Protein AF-A0A0F5V6S9-F1 (afdb_monomer)

pLDDT: mean 81.34, std 16.9, range [36.84, 97.69]

Organism: NCBI:txid265726

Sequence (203 aa):
MIGVLASLSFTVQAGWFESKEVNYLKQARLQLCADHTVEDMATSFLSDPEWEYGESEDGERFINLEGGLTFHDKPATALMQFMINPDTSVEFNALEFNGIPQSLMIASALLEKMCSSARENASYTSQPQDTASIERTLATVYGLDTFGEEGLLIRTDQGEFRMNLAAMTEPELNILKLAAFSASSLCFIGQNAIYKDSVEQSC

Radius of gyration: 22.56 Å; Cα contacts (8 Å, |Δi|>4): 335; chains: 1; bounding box: 58×46×61 Å

Structure (mmCIF, N/CA/C/O backbone):
data_AF-A0A0F5V6S9-F1
#
_entry.id   AF-A0A0F5V6S9-F1
#
loop_
_atom_site.group_PDB
_atom_site.id
_atom_site.type_symbol
_atom_site.label_atom_id
_atom_site.label_alt_id
_atom_site.label_comp_id
_atom_site.label_asym_id
_atom_site.label_entity_id
_atom_site.label_seq_id
_atom_site.pdbx_PDB_ins_code
_atom_site.Cartn_x
_atom_site.Cartn_y
_atom_site.Cartn_z
_atom_site.occupancy
_atom_site.B_iso_or_equiv
_atom_site.auth_seq_id
_atom_site.auth_comp_id
_atom_site.auth_asym_id
_atom_site.auth_atom_id
_atom_site.pdbx_PDB_model_num
ATOM 1 N N . MET A 1 1 ? -32.961 -29.860 30.673 1.00 38.47 1 MET A N 1
ATOM 2 C CA . MET A 1 1 ? -32.021 -28.859 30.133 1.00 38.47 1 MET A CA 1
ATOM 3 C C . MET A 1 1 ? -32.241 -28.799 28.636 1.00 38.47 1 MET A C 1
ATOM 5 O O . MET A 1 1 ? -31.920 -29.762 27.957 1.00 38.47 1 MET A O 1
ATOM 9 N N . ILE A 1 2 ? -32.901 -27.748 28.154 1.00 40.25 2 ILE A N 1
ATOM 10 C CA . ILE A 1 2 ? -33.108 -27.492 26.725 1.00 40.25 2 ILE A CA 1
ATOM 11 C C . ILE A 1 2 ? -32.060 -26.443 26.361 1.00 40.25 2 ILE A C 1
ATOM 13 O O . ILE A 1 2 ? -32.123 -25.325 26.864 1.00 40.25 2 ILE A O 1
ATOM 17 N N . GLY A 1 3 ? -31.047 -26.847 25.596 1.00 38.25 3 GLY A N 1
ATOM 18 C CA . GLY A 1 3 ? -30.025 -25.943 25.083 1.00 38.25 3 GLY A CA 1
ATOM 19 C C . GLY A 1 3 ? -30.606 -25.145 23.925 1.00 38.25 3 GLY A C 1
ATOM 20 O O . GLY A 1 3 ? -30.938 -25.719 22.890 1.00 38.25 3 GLY A O 1
ATOM 21 N N . VAL A 1 4 ? -30.768 -23.840 24.119 1.00 41.38 4 VAL A N 1
ATOM 22 C CA . VAL A 1 4 ? -31.121 -22.909 23.049 1.00 41.38 4 VAL A CA 1
ATOM 23 C C . VAL A 1 4 ? -29.816 -22.509 22.368 1.00 41.38 4 VAL A C 1
ATOM 25 O O . VAL A 1 4 ? -28.982 -21.833 22.962 1.00 41.38 4 VAL A O 1
ATOM 28 N N . LEU A 1 5 ? -29.625 -22.983 21.137 1.00 44.06 5 LEU A N 1
ATOM 29 C CA . LEU A 1 5 ? -28.609 -22.475 20.220 1.00 44.06 5 LEU A CA 1
ATOM 30 C C . LEU A 1 5 ? -29.014 -21.050 19.832 1.00 44.06 5 LEU A C 1
ATOM 32 O O . LEU A 1 5 ? -29.946 -20.861 19.053 1.00 44.06 5 LEU A O 1
ATOM 36 N N . ALA A 1 6 ? -28.349 -20.058 20.419 1.00 40.22 6 ALA A N 1
ATOM 37 C CA . ALA A 1 6 ? -28.468 -18.669 20.004 1.00 40.22 6 ALA A CA 1
ATOM 38 C C . ALA A 1 6 ? -27.734 -18.500 18.667 1.00 40.22 6 ALA A C 1
ATOM 40 O O . ALA A 1 6 ? -26.507 -18.476 18.607 1.00 40.22 6 ALA A O 1
ATOM 41 N N . SER A 1 7 ? -28.496 -18.449 17.579 1.00 41.38 7 SER A N 1
ATOM 42 C CA . SER A 1 7 ? -28.010 -18.034 16.268 1.00 41.38 7 SER A CA 1
ATOM 43 C C . SER A 1 7 ? -27.775 -16.523 16.288 1.00 41.38 7 SER A C 1
ATOM 45 O O . SER A 1 7 ? -28.738 -15.755 16.228 1.00 41.38 7 SER A O 1
ATOM 47 N N . LEU A 1 8 ? -26.512 -16.101 16.389 1.00 43.31 8 LEU A N 1
ATOM 48 C CA . LEU A 1 8 ? -26.099 -14.707 16.213 1.00 43.31 8 LEU A CA 1
ATOM 49 C C . LEU A 1 8 ? -26.440 -14.286 14.780 1.00 43.31 8 LEU A C 1
ATOM 51 O O . LEU A 1 8 ? -25.804 -14.713 13.820 1.00 43.31 8 LEU A O 1
ATOM 55 N N . SER A 1 9 ? -27.515 -13.517 14.638 1.00 42.84 9 SER A N 1
ATOM 56 C CA . SER A 1 9 ? -27.909 -12.914 13.369 1.00 42.84 9 SER A CA 1
ATOM 57 C C . SER A 1 9 ? -27.376 -11.490 13.371 1.00 42.84 9 SER A C 1
ATOM 59 O O . SER A 1 9 ? -27.963 -10.619 14.006 1.00 42.84 9 SER A O 1
ATOM 61 N N . PHE A 1 10 ? -26.253 -11.260 12.695 1.00 52.59 10 PHE A N 1
ATOM 62 C CA . PHE A 1 10 ? -25.764 -9.909 12.447 1.00 52.59 10 PHE A CA 1
ATOM 63 C C . PHE A 1 10 ? -26.701 -9.249 11.434 1.00 52.59 10 PHE A C 1
ATOM 65 O O . PHE A 1 10 ? -26.798 -9.677 10.283 1.00 52.59 10 PHE A O 1
ATOM 72 N N . THR A 1 11 ? -27.450 -8.234 11.860 1.00 43.38 11 THR A N 1
ATOM 73 C CA . THR A 1 11 ? -28.196 -7.394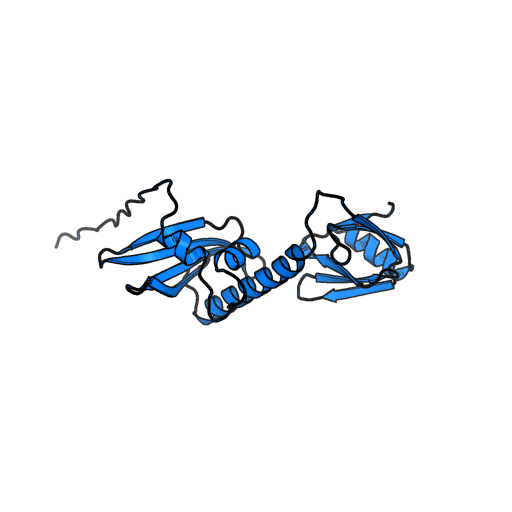 10.924 1.00 43.38 11 THR A CA 1
ATOM 74 C C . THR A 1 11 ? -27.226 -6.408 10.293 1.00 43.38 11 THR A C 1
ATOM 76 O O . THR A 1 11 ? -26.972 -5.347 10.856 1.00 43.38 11 THR A O 1
ATOM 79 N N . VAL A 1 12 ? -26.695 -6.760 9.122 1.00 46.94 12 VAL A N 1
ATOM 80 C CA . VAL A 1 12 ? -25.941 -5.831 8.274 1.00 46.94 12 VAL A CA 1
ATOM 81 C C . VAL A 1 12 ? -26.925 -4.787 7.746 1.00 46.94 12 VAL A C 1
ATOM 83 O O . VAL A 1 12 ? -27.732 -5.057 6.855 1.00 46.94 12 VAL A O 1
ATOM 86 N N . GLN A 1 13 ? -26.915 -3.593 8.335 1.00 55.16 13 GLN A N 1
ATOM 87 C CA . GLN A 1 13 ? -27.597 -2.435 7.766 1.00 55.16 13 GLN A CA 1
ATOM 88 C C . GLN A 1 13 ? -26.641 -1.762 6.788 1.00 55.16 13 GLN A C 1
ATOM 90 O O . GLN A 1 13 ? -25.879 -0.873 7.147 1.00 55.16 13 GLN A O 1
ATOM 95 N N . ALA A 1 14 ? -26.704 -2.206 5.531 1.00 45.09 14 ALA A N 1
ATOM 96 C CA . ALA A 1 14 ? -26.027 -1.570 4.409 1.00 45.09 14 ALA A CA 1
ATOM 97 C C . ALA A 1 14 ? -26.637 -0.179 4.149 1.00 45.09 14 ALA A C 1
ATOM 99 O O . ALA A 1 14 ? -27.561 -0.012 3.349 1.00 45.09 14 ALA A O 1
ATOM 100 N N . GLY A 1 15 ? -26.150 0.828 4.874 1.00 40.41 15 GLY A N 1
ATOM 101 C CA . GLY A 1 15 ? -26.418 2.235 4.614 1.00 40.41 15 GLY A CA 1
ATOM 102 C C . GLY A 1 15 ? -25.461 2.767 3.551 1.00 40.41 15 GLY A C 1
ATOM 103 O O . GLY A 1 15 ? -24.260 2.820 3.768 1.00 40.41 15 GLY A O 1
ATOM 104 N N . TRP A 1 16 ? -26.000 3.203 2.412 1.00 44.41 16 TRP A N 1
ATOM 105 C CA . TRP A 1 16 ? -25.285 3.811 1.274 1.00 44.41 16 TRP A CA 1
ATOM 106 C C . TRP A 1 16 ? -24.700 5.220 1.546 1.00 44.41 16 TRP A C 1
ATOM 108 O O . TRP A 1 16 ? -24.543 6.027 0.633 1.00 44.41 16 TRP A O 1
ATOM 118 N N . PHE A 1 17 ? -24.384 5.545 2.797 1.00 45.19 17 PHE A N 1
ATOM 119 C CA . PHE A 1 17 ? -23.641 6.747 3.164 1.00 45.19 17 PHE A CA 1
ATOM 120 C C . PHE A 1 17 ? -22.435 6.296 3.978 1.00 45.19 17 PHE A C 1
ATOM 122 O O . PHE A 1 17 ? -22.620 5.739 5.058 1.00 45.19 17 PHE A O 1
ATOM 129 N N . GLU A 1 18 ? -21.220 6.532 3.470 1.00 59.16 18 GLU A N 1
ATOM 130 C CA . GLU A 1 18 ? -20.009 6.365 4.280 1.00 59.16 18 GLU A CA 1
ATOM 131 C C . GLU A 1 18 ? -20.202 7.110 5.605 1.00 59.16 18 GLU A C 1
ATOM 133 O O . GLU A 1 18 ? -20.555 8.297 5.627 1.00 59.16 18 GLU A O 1
ATOM 138 N N . SER A 1 19 ? -20.022 6.402 6.719 1.00 71.62 19 SER A N 1
ATOM 139 C CA . SER A 1 19 ? -20.233 6.980 8.040 1.00 71.62 19 SER A CA 1
ATOM 140 C C . SER A 1 19 ? -19.205 8.090 8.305 1.00 71.62 19 SER A C 1
ATOM 142 O O . SER A 1 19 ? -18.128 8.154 7.695 1.00 71.62 19 SER A O 1
ATOM 144 N N . LYS A 1 20 ? -19.528 9.023 9.206 1.00 81.44 20 LYS A N 1
ATOM 145 C CA . LYS A 1 20 ? -18.586 10.093 9.591 1.00 81.44 20 LYS A CA 1
ATOM 146 C C . LYS A 1 20 ? -17.328 9.502 10.228 1.00 81.44 20 LYS A C 1
ATOM 148 O O . LYS A 1 20 ? -16.247 10.065 10.117 1.00 81.44 20 LYS A O 1
ATOM 153 N N . GLU A 1 21 ? -17.505 8.358 10.865 1.00 83.81 21 GLU A N 1
ATOM 154 C CA . GLU A 1 21 ? -16.516 7.523 11.511 1.00 83.81 21 GLU A CA 1
ATOM 155 C C . GLU A 1 21 ? -15.532 6.941 10.492 1.00 83.81 21 GLU A C 1
ATOM 157 O O . GLU A 1 21 ? -14.325 7.111 10.659 1.00 83.81 21 GLU A O 1
ATOM 162 N N . VAL A 1 22 ? -16.023 6.342 9.398 1.00 86.19 22 VAL A N 1
ATOM 163 C CA . VAL A 1 22 ? -15.168 5.856 8.300 1.00 86.19 22 VAL A CA 1
ATOM 164 C C . VAL A 1 22 ? -14.357 7.007 7.716 1.00 86.19 22 VAL A C 1
ATOM 166 O O . VAL A 1 22 ? -13.138 6.913 7.616 1.00 86.19 22 VAL A O 1
ATOM 169 N N . ASN A 1 23 ? -15.000 8.139 7.424 1.00 88.44 23 ASN A N 1
ATOM 170 C CA . ASN A 1 23 ? -14.310 9.322 6.908 1.00 88.44 23 ASN A CA 1
ATOM 171 C C . ASN A 1 23 ? -13.228 9.855 7.858 1.00 88.44 23 ASN A C 1
ATOM 173 O O . ASN A 1 23 ? -12.165 10.286 7.408 1.00 88.44 23 ASN A O 1
ATOM 177 N N . TYR A 1 24 ? -13.486 9.824 9.166 1.00 85.75 24 TYR A N 1
ATOM 178 C CA . TYR A 1 24 ? -12.499 10.199 10.171 1.00 85.75 24 TYR A CA 1
ATOM 179 C C . TYR A 1 24 ? -11.286 9.263 10.135 1.00 85.75 24 TYR A C 1
ATOM 181 O O . TYR A 1 24 ? -10.153 9.740 10.077 1.00 85.75 24 TYR A O 1
ATOM 189 N N . LEU A 1 25 ? -11.513 7.945 10.116 1.00 87.81 25 LEU A N 1
ATOM 190 C CA . LEU A 1 25 ? -10.435 6.959 10.058 1.00 87.81 25 LEU A CA 1
ATOM 191 C C . LEU A 1 25 ? -9.603 7.102 8.785 1.00 87.81 25 LEU A C 1
ATOM 193 O O . LEU A 1 25 ? -8.378 7.144 8.860 1.00 87.81 25 LEU A O 1
ATOM 197 N N . LYS A 1 26 ? -10.264 7.246 7.636 1.00 91.50 26 LYS A N 1
ATOM 198 C CA . LYS A 1 26 ? -9.611 7.460 6.342 1.00 91.50 26 LYS A CA 1
ATOM 199 C C . LYS A 1 26 ? -8.621 8.621 6.378 1.00 91.50 26 LYS A C 1
ATOM 201 O O . LYS A 1 26 ? -7.535 8.508 5.826 1.00 91.50 26 LYS A O 1
ATOM 206 N N . GLN A 1 27 ? -8.965 9.710 7.070 1.00 89.44 27 GLN A N 1
ATOM 207 C CA . GLN A 1 27 ? -8.127 10.909 7.210 1.00 89.44 27 GLN A CA 1
ATOM 208 C C . GLN A 1 27 ? -7.111 10.837 8.361 1.00 89.44 27 GLN A C 1
ATOM 210 O O . GLN A 1 27 ? -6.235 11.707 8.464 1.00 89.44 27 GLN A O 1
ATOM 215 N N . ALA A 1 28 ? -7.222 9.838 9.241 1.00 85.12 28 ALA A N 1
ATOM 216 C CA . ALA A 1 28 ? -6.329 9.669 10.375 1.00 85.12 28 ALA A CA 1
ATOM 217 C C . ALA A 1 28 ? -4.902 9.342 9.915 1.00 85.12 28 ALA A C 1
ATOM 219 O O . ALA A 1 28 ? -4.660 8.911 8.787 1.00 85.12 28 ALA A O 1
ATOM 220 N N . ARG A 1 29 ? -3.939 9.563 10.811 1.00 86.25 29 ARG A N 1
ATOM 221 C CA . ARG A 1 29 ? -2.522 9.263 10.586 1.00 86.25 29 ARG A CA 1
ATOM 222 C C . ARG A 1 29 ? -2.016 8.396 11.719 1.00 86.25 29 ARG A C 1
ATOM 224 O O . ARG A 1 29 ? -2.076 8.796 12.882 1.00 86.25 29 ARG A O 1
ATOM 231 N N . LEU A 1 30 ? -1.526 7.211 11.377 1.00 82.94 30 LEU A N 1
ATOM 232 C CA . LEU A 1 30 ? -0.932 6.307 12.354 1.00 82.94 30 LEU A CA 1
ATOM 233 C C . LEU A 1 30 ? 0.443 6.836 12.761 1.00 82.94 30 LEU A C 1
ATOM 235 O O . LEU A 1 30 ? 1.164 7.396 11.939 1.00 82.94 30 LEU A O 1
ATOM 239 N N . GLN A 1 31 ? 0.855 6.617 14.012 1.00 78.62 31 GLN A N 1
ATOM 240 C CA . GLN A 1 31 ? 2.177 7.068 14.476 1.00 78.62 31 GLN A CA 1
ATOM 241 C C . GLN A 1 31 ? 3.325 6.479 13.637 1.00 78.62 31 GLN A C 1
ATOM 243 O O . GLN A 1 31 ? 4.315 7.160 13.384 1.00 78.62 31 GLN A O 1
ATOM 248 N N . LEU A 1 32 ? 3.167 5.239 13.163 1.00 76.81 32 LEU A N 1
ATOM 249 C CA . LEU A 1 32 ? 4.129 4.556 12.290 1.00 76.81 32 LEU A CA 1
ATOM 250 C C . LEU A 1 32 ? 4.202 5.148 10.865 1.00 76.81 32 LEU A C 1
ATOM 252 O O . LEU A 1 32 ? 5.174 4.908 10.152 1.00 76.81 32 LEU A O 1
ATOM 256 N N . CYS A 1 33 ? 3.197 5.932 10.460 1.00 83.69 33 CYS A N 1
ATOM 257 C CA . CYS A 1 33 ? 3.084 6.543 9.137 1.00 83.69 33 CYS A CA 1
ATOM 258 C C . CYS A 1 33 ? 2.506 7.963 9.221 1.00 83.69 33 CYS A C 1
ATOM 260 O O . CYS A 1 33 ? 1.459 8.272 8.662 1.00 83.69 33 CYS A O 1
ATOM 262 N N . ALA A 1 34 ? 3.164 8.843 9.979 1.00 85.75 34 ALA A N 1
ATOM 263 C CA . ALA A 1 34 ? 2.642 10.183 10.256 1.00 85.75 34 ALA A CA 1
ATOM 264 C C . ALA A 1 34 ? 2.569 11.106 9.018 1.00 85.75 34 ALA A C 1
ATOM 266 O O . ALA A 1 34 ? 1.997 12.191 9.080 1.00 85.75 34 ALA A O 1
ATOM 267 N N . ASP A 1 35 ? 3.166 10.705 7.902 1.00 85.50 35 ASP A N 1
ATOM 268 C CA . ASP A 1 35 ? 3.213 11.429 6.636 1.00 85.50 35 ASP A CA 1
ATOM 269 C C . ASP A 1 35 ? 2.080 11.058 5.663 1.00 85.50 35 ASP A C 1
ATOM 271 O O . ASP A 1 35 ? 1.748 11.877 4.804 1.00 85.50 35 ASP A O 1
ATOM 275 N N . HIS A 1 36 ? 1.409 9.916 5.852 1.00 88.38 36 HIS A N 1
ATOM 276 C CA . HIS A 1 36 ? 0.309 9.443 5.000 1.00 88.38 36 HIS A CA 1
ATOM 277 C C . HIS A 1 36 ? -0.960 9.143 5.795 1.00 88.38 36 HIS A C 1
ATOM 279 O O . HIS A 1 36 ? -0.914 8.832 6.984 1.00 88.38 36 HIS A O 1
ATOM 285 N N . THR A 1 37 ? -2.113 9.279 5.142 1.00 90.88 37 THR A N 1
ATOM 286 C CA . THR A 1 37 ? -3.399 8.936 5.756 1.00 90.88 37 THR A CA 1
ATOM 287 C C . THR A 1 37 ? -3.648 7.426 5.725 1.00 90.88 37 THR A C 1
ATOM 289 O O . THR A 1 37 ? -3.015 6.704 4.953 1.00 90.88 37 THR A O 1
ATOM 292 N N . VAL A 1 38 ? -4.575 6.925 6.550 1.00 91.06 38 VAL A N 1
ATOM 293 C CA . VAL A 1 38 ? -4.955 5.500 6.505 1.00 91.06 38 VAL A CA 1
ATOM 294 C C . VAL A 1 38 ? -5.555 5.137 5.143 1.00 91.06 38 VAL A C 1
ATOM 296 O O . VAL A 1 38 ? -5.283 4.048 4.648 1.00 91.06 38 VAL A O 1
ATOM 299 N N . GLU A 1 39 ? -6.296 6.045 4.498 1.00 93.75 39 GLU A N 1
ATOM 300 C CA . GLU A 1 39 ? -6.793 5.834 3.129 1.00 93.75 39 GLU A CA 1
ATOM 301 C C . GLU A 1 39 ? -5.639 5.674 2.129 1.00 93.75 39 GLU A C 1
ATOM 303 O O . GLU A 1 39 ? -5.651 4.736 1.332 1.00 93.75 39 GLU A O 1
ATOM 308 N N . ASP A 1 40 ? -4.607 6.526 2.198 1.00 91.75 40 ASP A N 1
ATOM 309 C CA . ASP A 1 40 ? -3.429 6.415 1.321 1.00 91.75 40 ASP A CA 1
ATOM 310 C C . ASP A 1 40 ? -2.730 5.061 1.516 1.00 91.75 40 ASP A C 1
ATOM 312 O O . ASP A 1 40 ? -2.341 4.395 0.559 1.00 91.75 40 ASP A O 1
ATOM 316 N N . MET A 1 41 ? -2.588 4.623 2.769 1.00 93.44 41 MET A N 1
ATOM 317 C CA . MET A 1 41 ? -2.002 3.327 3.117 1.00 93.44 41 MET A CA 1
ATOM 318 C C . MET A 1 41 ? -2.848 2.147 2.624 1.00 93.44 41 MET A C 1
ATOM 320 O O . MET A 1 41 ? -2.305 1.165 2.124 1.00 93.44 41 MET A O 1
ATOM 324 N N . ALA A 1 42 ? -4.170 2.224 2.772 1.00 94.62 42 ALA A N 1
ATOM 325 C CA . ALA A 1 42 ? -5.089 1.174 2.352 1.00 94.62 42 ALA A CA 1
ATOM 326 C C . ALA A 1 42 ? -5.109 1.035 0.829 1.00 94.62 42 ALA A C 1
ATOM 328 O O . ALA A 1 42 ? -4.867 -0.047 0.306 1.00 94.62 42 ALA A O 1
ATOM 329 N N . THR A 1 43 ? -5.331 2.141 0.124 1.00 93.25 43 THR A N 1
ATOM 330 C CA . THR A 1 43 ? -5.461 2.173 -1.341 1.00 93.25 43 THR A CA 1
ATOM 331 C C . THR A 1 43 ? -4.148 1.924 -2.077 1.00 93.25 43 THR A C 1
ATOM 333 O O . THR A 1 43 ? -4.171 1.475 -3.220 1.00 93.25 43 THR A O 1
ATOM 336 N N . SER A 1 44 ? -3.000 2.186 -1.443 1.00 88.56 44 SER A N 1
ATOM 337 C CA . SER A 1 44 ? -1.691 1.881 -2.031 1.00 88.56 44 SER A CA 1
ATOM 338 C C . SER A 1 44 ? -1.343 0.396 -2.019 1.00 88.56 44 SER A C 1
ATOM 340 O O . SER A 1 44 ? -0.618 -0.055 -2.904 1.00 88.56 44 SER A O 1
ATOM 342 N N . PHE A 1 45 ? -1.850 -0.355 -1.039 1.00 93.06 45 PHE A N 1
ATOM 343 C CA . PHE A 1 45 ? -1.372 -1.705 -0.749 1.00 93.06 45 PHE A CA 1
ATOM 344 C C . PHE A 1 45 ? -2.437 -2.795 -0.903 1.00 93.06 45 PHE A C 1
ATOM 346 O O . PHE A 1 45 ? -2.127 -3.892 -1.366 1.00 93.06 45 PHE A O 1
ATOM 353 N N . LEU A 1 46 ? -3.676 -2.527 -0.489 1.00 93.38 46 LEU A N 1
ATOM 354 C CA . LEU A 1 46 ? -4.769 -3.489 -0.576 1.00 93.38 46 LEU A CA 1
ATOM 355 C C . LEU A 1 46 ? -5.438 -3.414 -1.948 1.00 93.38 46 LEU A C 1
ATOM 357 O O . LEU A 1 46 ? -5.661 -2.338 -2.499 1.00 93.38 46 LEU A O 1
ATOM 361 N N . SER A 1 47 ? -5.806 -4.575 -2.475 1.00 91.31 47 SER A N 1
ATOM 362 C CA . SER A 1 47 ? -6.700 -4.689 -3.625 1.00 91.31 47 SER A CA 1
ATOM 363 C C . SER A 1 47 ? -8.140 -4.499 -3.162 1.00 91.31 47 SER A C 1
ATOM 365 O O . SER A 1 47 ? -8.556 -5.171 -2.219 1.00 91.31 47 SER A O 1
ATOM 367 N N . ASP A 1 48 ? -8.874 -3.611 -3.832 1.00 92.81 48 ASP A N 1
ATOM 368 C CA . ASP A 1 48 ? -10.292 -3.321 -3.582 1.00 92.81 48 ASP A CA 1
ATOM 369 C C . ASP A 1 48 ? -10.621 -3.101 -2.087 1.00 92.81 48 ASP A C 1
ATOM 371 O O . ASP A 1 48 ? -11.377 -3.877 -1.505 1.00 92.81 48 ASP A O 1
ATOM 375 N N . PRO A 1 49 ? -10.027 -2.081 -1.427 1.00 95.00 49 PRO A N 1
ATOM 376 C CA . PRO A 1 49 ? -10.270 -1.836 -0.012 1.00 95.00 49 PRO A CA 1
ATOM 377 C C . PRO A 1 49 ? -11.724 -1.419 0.251 1.00 95.00 49 PRO A C 1
ATOM 379 O O . PRO A 1 49 ? -12.221 -0.443 -0.317 1.00 95.00 49 PRO A O 1
ATOM 382 N N . GLU A 1 50 ? -12.375 -2.113 1.177 1.00 93.94 50 GLU A N 1
ATOM 383 C CA . GLU A 1 50 ? -13.747 -1.870 1.613 1.00 93.94 50 GLU A CA 1
ATOM 384 C C . GLU A 1 50 ? -13.788 -1.509 3.100 1.00 93.94 50 GLU A C 1
ATOM 386 O O . GLU A 1 50 ? -13.023 -2.028 3.914 1.00 93.94 50 GLU A O 1
ATOM 391 N N . TRP A 1 51 ? -14.688 -0.593 3.459 1.00 94.75 51 TRP A N 1
ATOM 392 C CA . TRP A 1 51 ? -14.785 -0.038 4.806 1.00 94.75 51 TRP A CA 1
ATOM 393 C C . TRP A 1 51 ? -16.176 -0.273 5.377 1.00 94.75 51 TRP A C 1
ATOM 395 O O . TRP A 1 51 ? -17.172 0.155 4.791 1.00 94.75 51 TRP A O 1
ATOM 405 N N . GLU A 1 52 ? -16.243 -0.874 6.558 1.00 92.44 52 GLU A N 1
ATOM 406 C CA . GLU A 1 52 ? -17.497 -1.131 7.259 1.00 92.44 52 GLU A CA 1
ATOM 407 C C . GLU A 1 52 ? -17.437 -0.574 8.680 1.00 92.44 52 GLU A C 1
ATOM 409 O O . GLU A 1 52 ? -16.546 -0.908 9.458 1.00 92.44 52 GLU A O 1
ATOM 414 N N . TYR A 1 53 ? -18.399 0.280 9.031 1.00 92.19 53 TYR A N 1
ATOM 415 C CA . TYR A 1 53 ? -18.603 0.725 10.407 1.00 92.19 53 TYR A CA 1
ATOM 416 C C . TYR A 1 53 ? -19.501 -0.258 11.155 1.00 92.19 53 TYR A C 1
ATOM 418 O O . TYR A 1 53 ? -20.553 -0.645 10.647 1.00 92.19 53 TYR A O 1
ATOM 426 N N . GLY A 1 54 ? -19.129 -0.574 12.393 1.00 90.06 54 GLY A N 1
ATOM 427 C CA . GLY A 1 54 ? -19.931 -1.377 13.301 1.00 90.06 54 GLY A CA 1
ATOM 428 C C . GLY A 1 54 ? -19.975 -0.803 14.714 1.00 90.06 54 GLY A C 1
ATOM 429 O O . GLY A 1 54 ? -19.136 -0.001 15.127 1.00 90.06 54 GLY A O 1
ATOM 430 N N . GLU A 1 55 ? -20.980 -1.245 15.463 1.00 90.62 55 GLU A N 1
ATOM 431 C CA . GLU A 1 55 ? -21.133 -0.977 16.889 1.00 90.62 55 GLU A CA 1
ATOM 432 C C . GLU A 1 55 ? -21.478 -2.294 17.593 1.00 90.62 55 GLU A C 1
ATOM 434 O O . GLU A 1 55 ? -22.344 -3.041 17.128 1.00 90.62 55 GLU A O 1
ATOM 439 N N . SER A 1 56 ? -20.761 -2.618 18.668 1.00 87.12 56 SER A N 1
ATOM 440 C CA . SER A 1 56 ? -21.018 -3.810 19.477 1.00 87.12 56 SER A CA 1
ATOM 441 C C . SER A 1 56 ? -22.258 -3.623 20.357 1.00 87.12 56 SER A C 1
ATOM 443 O O . SER A 1 56 ? -22.736 -2.508 20.565 1.00 87.12 56 SER A O 1
ATOM 445 N N . GLU A 1 57 ? -22.777 -4.715 20.926 1.00 88.44 57 GLU A N 1
ATOM 446 C CA . GLU A 1 57 ? -23.893 -4.649 21.888 1.00 88.44 57 GLU A CA 1
ATOM 447 C C . GLU A 1 57 ? -23.546 -3.821 23.138 1.00 88.44 57 GLU A C 1
ATOM 449 O O . GLU A 1 57 ? -24.432 -3.226 23.754 1.00 88.44 57 GLU A O 1
ATOM 454 N N . ASP A 1 58 ? -22.256 -3.740 23.473 1.00 87.44 58 ASP A N 1
ATOM 455 C CA . ASP A 1 58 ? -21.724 -2.958 24.589 1.00 87.44 58 ASP A CA 1
ATOM 456 C C . ASP A 1 58 ? -21.484 -1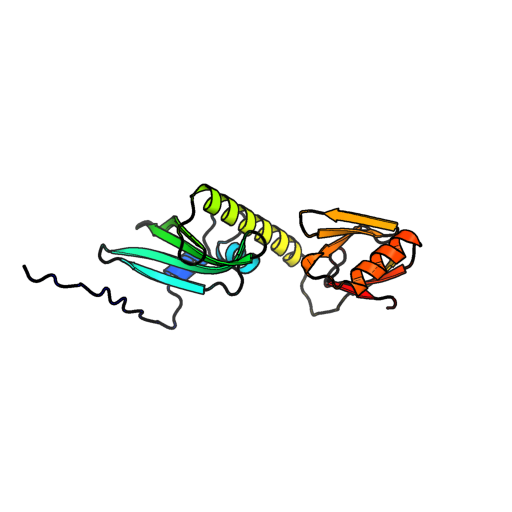.475 24.221 1.00 87.44 58 ASP A C 1
ATOM 458 O O . ASP A 1 58 ? -21.024 -0.689 25.053 1.00 87.44 58 ASP A O 1
ATOM 462 N N . GLY A 1 59 ? -21.823 -1.067 22.990 1.00 85.69 59 GLY A N 1
ATOM 463 C CA . GLY A 1 59 ? -21.666 0.301 22.485 1.00 85.69 59 GLY A CA 1
ATOM 464 C C . GLY A 1 59 ? -20.245 0.635 22.022 1.00 85.69 59 GLY A C 1
ATOM 465 O O . GLY A 1 59 ? -19.904 1.808 21.849 1.00 85.69 59 GLY A O 1
ATOM 466 N N . GLU A 1 60 ? -19.390 -0.374 21.840 1.00 87.56 60 GLU A N 1
ATOM 467 C CA . GLU A 1 60 ? -18.049 -0.172 21.302 1.00 87.56 60 GLU A CA 1
ATOM 468 C C . GLU A 1 60 ? -18.121 0.036 19.795 1.00 87.56 60 GLU A C 1
ATOM 470 O O . GLU A 1 60 ? -18.691 -0.771 19.065 1.00 87.56 60 GLU A O 1
ATOM 475 N N . ARG A 1 61 ? -17.517 1.119 19.317 1.00 90.94 61 ARG A N 1
ATOM 476 C CA . ARG A 1 61 ? -17.547 1.492 17.904 1.00 90.94 61 ARG A CA 1
ATOM 477 C C . ARG A 1 61 ? -16.265 1.046 17.231 1.00 90.94 61 ARG A C 1
ATOM 479 O O . ARG A 1 61 ? -15.177 1.347 17.727 1.00 90.94 61 ARG A O 1
ATOM 486 N N . PHE A 1 62 ? -16.392 0.401 16.084 1.00 92.06 62 PHE A N 1
ATOM 487 C CA . PHE A 1 62 ? -15.254 -0.089 15.321 1.00 92.06 62 PHE A CA 1
ATOM 488 C C . PHE A 1 62 ? -15.445 0.129 13.824 1.00 92.06 62 PHE A C 1
ATOM 490 O O . PHE A 1 62 ? -16.554 0.342 13.332 1.00 92.06 62 PHE A O 1
ATOM 497 N N . ILE A 1 63 ? -14.335 0.084 13.097 1.00 94.50 63 ILE A N 1
ATOM 498 C CA . ILE A 1 63 ? -14.316 0.066 11.640 1.00 94.50 63 ILE A CA 1
ATOM 499 C C . 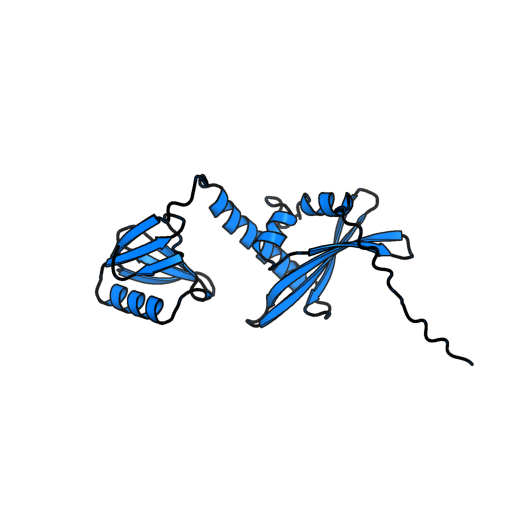ILE A 1 63 ? -13.482 -1.122 11.192 1.00 94.50 63 ILE A C 1
ATOM 501 O O . ILE A 1 63 ? -12.348 -1.289 11.645 1.00 94.50 63 ILE A O 1
ATOM 505 N N . ASN A 1 64 ? -14.038 -1.913 10.284 1.00 95.62 64 ASN A N 1
ATOM 506 C CA . ASN A 1 64 ? -13.313 -2.932 9.548 1.00 95.62 64 ASN A CA 1
ATOM 507 C C . ASN A 1 64 ? -12.850 -2.341 8.213 1.00 95.62 64 ASN A C 1
ATOM 509 O O . ASN A 1 64 ? -13.639 -1.742 7.485 1.00 95.62 64 ASN A O 1
ATOM 513 N N . LEU A 1 65 ? -11.568 -2.514 7.919 1.00 96.38 65 LEU A N 1
ATOM 514 C CA . LEU A 1 65 ? -10.963 -2.331 6.609 1.00 96.38 65 LEU A CA 1
ATOM 515 C C . LEU A 1 65 ? -10.667 -3.721 6.048 1.00 96.38 65 LEU A C 1
ATOM 517 O O . LEU A 1 65 ? -9.777 -4.411 6.554 1.00 96.38 65 LEU A O 1
ATOM 521 N N . GLU A 1 66 ? -11.406 -4.121 5.023 1.00 97.06 66 GLU A N 1
ATOM 522 C CA . GLU A 1 66 ? -11.189 -5.369 4.297 1.00 97.06 66 GLU A CA 1
ATOM 523 C C . GLU A 1 66 ? -10.499 -5.093 2.958 1.00 97.06 66 GLU A C 1
ATOM 525 O O . GLU A 1 66 ? -10.712 -4.051 2.351 1.00 97.06 66 GLU A O 1
ATOM 530 N N . GLY A 1 67 ? -9.648 -6.004 2.494 1.00 95.81 67 GLY A N 1
ATOM 531 C CA . GLY A 1 67 ? -9.065 -5.917 1.158 1.00 95.81 67 GLY A CA 1
ATOM 532 C C . GLY A 1 67 ? -8.165 -7.100 0.821 1.00 95.81 67 GLY A C 1
ATOM 533 O O . GLY A 1 67 ? -7.686 -7.823 1.699 1.00 95.81 67 GLY A O 1
ATOM 534 N N . GLY A 1 68 ? -7.928 -7.315 -0.470 1.00 92.19 68 GLY A N 1
ATOM 535 C CA . GLY A 1 68 ? -7.030 -8.358 -0.960 1.00 92.19 68 GLY A CA 1
ATOM 536 C C . GLY A 1 68 ? -5.556 -7.985 -0.798 1.00 92.19 68 GLY A C 1
ATOM 537 O O . GLY A 1 68 ? -5.173 -6.831 -0.964 1.00 92.19 68 GLY A O 1
ATOM 538 N N . LEU A 1 69 ? -4.703 -8.965 -0.510 1.00 91.62 69 LEU A N 1
ATOM 539 C CA . LEU A 1 69 ? -3.246 -8.822 -0.528 1.00 91.62 69 LEU A CA 1
ATOM 540 C C . LEU A 1 69 ? -2.558 -10.142 -0.887 1.00 91.62 69 LEU A C 1
ATOM 542 O O . LEU A 1 69 ? -3.181 -11.204 -0.914 1.00 91.62 69 LEU A O 1
ATOM 546 N N . THR A 1 70 ? -1.245 -10.087 -1.103 1.00 85.06 70 THR A N 1
ATOM 547 C CA . THR A 1 70 ? -0.405 -11.283 -1.238 1.00 85.06 70 THR A CA 1
ATOM 548 C C . THR A 1 70 ? 0.342 -11.553 0.066 1.00 85.06 70 THR A C 1
ATOM 550 O O . THR A 1 70 ? 1.078 -10.704 0.568 1.00 85.06 70 THR A O 1
ATOM 553 N N . PHE A 1 71 ? 0.183 -12.758 0.613 1.00 81.19 71 PHE A N 1
ATOM 554 C CA . PHE A 1 71 ? 0.877 -13.226 1.811 1.00 81.19 71 PHE A CA 1
ATOM 555 C C . PHE A 1 71 ? 1.547 -14.574 1.532 1.00 81.19 71 PHE A C 1
ATOM 557 O O . PHE A 1 71 ? 0.870 -15.552 1.219 1.00 81.19 71 PHE A O 1
ATOM 564 N N . HIS A 1 72 ? 2.880 -14.632 1.636 1.00 83.00 72 HIS A N 1
ATOM 565 C CA . HIS A 1 72 ? 3.684 -15.797 1.224 1.00 83.00 72 HIS A CA 1
ATOM 566 C C . HIS A 1 72 ? 3.357 -16.272 -0.202 1.00 83.00 72 HIS A C 1
ATOM 568 O O . HIS A 1 72 ? 3.045 -17.447 -0.414 1.00 83.00 72 HIS A O 1
ATOM 574 N N . ASP A 1 73 ? 3.376 -15.334 -1.154 1.00 82.44 73 ASP A N 1
ATOM 575 C CA . ASP A 1 73 ? 3.121 -15.565 -2.586 1.00 82.44 73 ASP A CA 1
ATOM 576 C C . ASP A 1 73 ? 1.745 -16.174 -2.890 1.00 82.44 73 ASP A C 1
ATOM 578 O O . ASP A 1 73 ? 1.518 -16.783 -3.937 1.00 82.44 73 ASP A O 1
ATOM 582 N N . LYS A 1 74 ? 0.805 -16.034 -1.950 1.00 76.75 74 LYS A N 1
ATOM 583 C CA . LYS A 1 74 ? -0.567 -16.510 -2.084 1.00 76.75 74 LYS A CA 1
ATOM 584 C C . LYS A 1 74 ? -1.544 -15.365 -1.861 1.00 76.75 74 LYS A C 1
ATOM 586 O O . LYS A 1 74 ? -1.336 -14.578 -0.937 1.00 76.75 74 LYS A O 1
ATOM 591 N N . PRO A 1 75 ? -2.624 -15.293 -2.655 1.00 87.00 75 PRO A N 1
ATOM 592 C CA . PRO A 1 75 ? -3.684 -14.336 -2.398 1.00 87.00 75 PRO A CA 1
ATOM 593 C C . PRO A 1 75 ? -4.324 -14.631 -1.039 1.00 87.00 75 PRO A C 1
ATOM 595 O O . PRO A 1 75 ? -4.582 -15.787 -0.687 1.00 87.00 75 PRO A O 1
ATOM 598 N N . ALA A 1 76 ? -4.573 -13.575 -0.281 1.00 92.31 76 ALA A N 1
ATOM 599 C CA . ALA A 1 76 ? -5.280 -13.602 0.983 1.00 92.31 76 ALA A CA 1
ATOM 600 C C . ALA A 1 76 ? -6.181 -12.372 1.088 1.00 92.31 76 ALA A C 1
ATOM 602 O O . ALA A 1 76 ? -5.880 -11.319 0.531 1.00 92.31 76 ALA A O 1
ATOM 603 N N . THR A 1 77 ? -7.265 -12.503 1.838 1.00 95.50 77 THR A N 1
ATOM 604 C CA . THR A 1 77 ? -8.096 -11.375 2.250 1.00 95.50 77 THR A CA 1
ATOM 605 C C . THR A 1 77 ? -7.668 -10.951 3.641 1.00 95.50 77 THR A C 1
ATOM 607 O O . THR A 1 77 ? -7.636 -11.781 4.554 1.00 95.50 77 THR A O 1
ATOM 610 N N . ALA A 1 78 ? -7.326 -9.679 3.804 1.00 96.62 78 ALA A N 1
ATOM 611 C CA . ALA A 1 78 ? -7.052 -9.083 5.096 1.00 96.62 78 ALA A CA 1
ATOM 612 C C . ALA A 1 78 ? -8.281 -8.355 5.620 1.00 96.62 78 ALA A C 1
ATOM 614 O O . ALA A 1 78 ? -8.916 -7.623 4.872 1.00 96.62 78 ALA A O 1
ATOM 615 N N . LEU A 1 79 ? -8.556 -8.518 6.911 1.00 97.69 79 LEU A N 1
ATOM 616 C CA . LEU A 1 79 ? -9.512 -7.709 7.656 1.00 97.69 79 LEU A CA 1
ATOM 617 C C . LEU A 1 79 ? -8.765 -7.058 8.817 1.00 97.69 79 LEU A C 1
ATOM 619 O O . LEU A 1 79 ? -8.312 -7.739 9.738 1.00 97.69 79 LEU A O 1
ATOM 623 N N . MET A 1 80 ? -8.598 -5.741 8.752 1.00 96.75 80 MET A N 1
ATOM 624 C CA . MET A 1 80 ? -8.038 -4.923 9.825 1.00 96.75 80 MET A CA 1
ATOM 625 C C . MET A 1 80 ? -9.161 -4.217 10.562 1.00 96.75 80 MET A C 1
ATOM 627 O O . MET A 1 80 ? -9.947 -3.499 9.954 1.00 96.75 80 MET A O 1
ATOM 631 N N . GLN A 1 81 ? -9.204 -4.373 11.877 1.00 95.56 81 GLN A N 1
ATOM 632 C CA . GLN A 1 81 ? -10.179 -3.701 12.716 1.00 95.56 81 GLN A CA 1
ATOM 633 C C . GLN A 1 81 ? -9.529 -2.580 13.517 1.00 95.56 81 GLN A C 1
ATOM 635 O O . GLN A 1 81 ? -8.498 -2.769 14.171 1.00 95.56 81 GLN A O 1
ATOM 640 N N . PHE A 1 82 ? -10.194 -1.433 13.515 1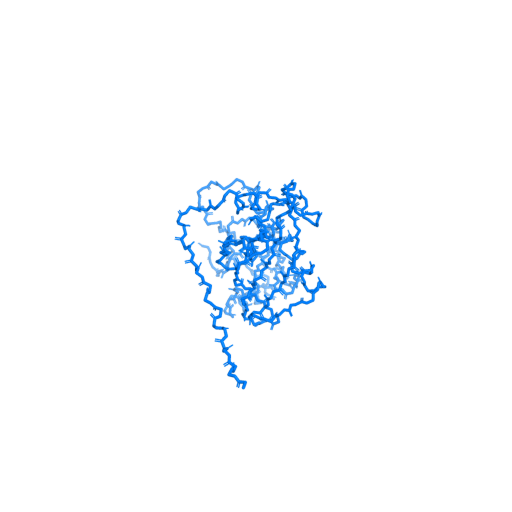.00 92.12 82 PHE A N 1
ATOM 641 C CA . PHE A 1 82 ? -9.841 -0.264 14.296 1.00 92.12 82 PHE A CA 1
ATOM 642 C C . PHE A 1 82 ? -10.967 0.078 15.270 1.00 92.12 82 PHE A C 1
ATOM 644 O O . PHE A 1 82 ? -12.131 0.113 14.879 1.00 92.12 82 PHE A O 1
ATOM 651 N N . MET A 1 83 ? -10.626 0.363 16.522 1.00 90.56 83 MET A N 1
ATOM 652 C CA . MET A 1 83 ? -11.563 0.820 17.549 1.00 90.56 83 MET A CA 1
ATOM 653 C C . MET A 1 83 ? -11.587 2.343 17.592 1.00 90.56 83 MET A C 1
ATOM 655 O O . MET A 1 83 ? -10.542 2.985 17.486 1.00 90.56 83 MET A O 1
ATOM 659 N N . ILE A 1 84 ? -12.778 2.917 17.761 1.00 86.62 84 ILE A N 1
ATOM 660 C CA . ILE A 1 84 ? -12.978 4.363 17.875 1.00 86.62 84 ILE A CA 1
ATOM 661 C C . ILE A 1 84 ? -13.288 4.708 19.326 1.00 86.62 84 ILE A C 1
ATOM 663 O O . ILE A 1 84 ? -14.408 4.518 19.817 1.00 86.62 84 ILE A O 1
ATOM 667 N N . ASN A 1 85 ? -12.309 5.304 19.994 1.00 82.94 85 ASN A N 1
ATOM 668 C CA . ASN A 1 85 ? -12.449 5.757 21.365 1.00 82.94 85 ASN A CA 1
ATOM 669 C C . ASN A 1 85 ? -13.486 6.896 21.488 1.00 82.94 85 ASN A C 1
ATOM 671 O O . ASN A 1 85 ? -13.804 7.594 20.514 1.00 82.94 85 ASN A O 1
ATOM 675 N N . PRO A 1 86 ? -14.034 7.140 22.694 1.00 79.25 86 PRO A N 1
ATOM 676 C CA . PRO A 1 86 ? -14.986 8.230 22.930 1.00 79.25 86 PRO A CA 1
ATOM 677 C C . PRO A 1 86 ? -14.428 9.622 22.608 1.00 79.25 86 PRO A C 1
ATOM 679 O O . PRO A 1 86 ? -15.180 10.515 22.224 1.00 79.25 86 PRO A O 1
ATOM 682 N N . ASP A 1 87 ? -13.112 9.803 22.738 1.00 78.81 87 ASP A N 1
ATOM 683 C CA . ASP A 1 87 ? -12.391 11.036 22.407 1.00 78.81 87 ASP A CA 1
ATOM 684 C C . ASP A 1 87 ? -12.039 11.153 20.916 1.00 78.81 87 ASP A C 1
ATOM 686 O O . ASP A 1 87 ? -11.296 12.052 20.527 1.00 78.81 87 ASP A O 1
ATOM 690 N N . THR A 1 88 ? -12.599 10.270 20.084 1.00 72.44 88 THR A N 1
ATOM 691 C CA . THR A 1 88 ? -12.372 10.119 18.640 1.00 72.44 88 THR A CA 1
ATOM 692 C C . THR A 1 88 ? -11.009 9.569 18.245 1.00 72.44 88 THR A C 1
ATOM 694 O O . THR A 1 88 ? -10.795 9.361 17.059 1.00 72.44 88 THR A O 1
ATOM 697 N N . SER A 1 89 ? -10.109 9.266 19.184 1.00 76.19 89 SER A N 1
ATOM 698 C CA . SER A 1 89 ? -8.869 8.576 18.826 1.00 76.19 89 SER A CA 1
ATOM 699 C C . SER A 1 89 ? -9.154 7.172 18.281 1.00 76.19 89 SER A C 1
ATOM 701 O O . SER A 1 89 ? -10.157 6.540 18.616 1.00 76.19 89 SER A O 1
ATOM 703 N N . VAL A 1 90 ? -8.283 6.711 17.387 1.00 79.50 90 VAL A N 1
ATOM 704 C CA . VAL A 1 90 ? -8.408 5.414 16.722 1.00 79.50 90 VAL A CA 1
ATOM 705 C C . VAL A 1 90 ? -7.253 4.536 17.159 1.00 79.50 90 VAL A C 1
ATOM 707 O O . VAL A 1 90 ? -6.093 4.946 17.082 1.00 79.50 90 VAL A O 1
ATOM 710 N N . GLU A 1 91 ? -7.574 3.310 17.547 1.00 83.06 91 GLU A N 1
ATOM 711 C CA . GLU A 1 91 ? -6.595 2.296 17.914 1.00 83.06 91 GLU A CA 1
ATOM 712 C C . GLU A 1 91 ? -6.743 1.065 17.026 1.00 83.06 91 GLU A C 1
ATOM 714 O O . GLU A 1 91 ? -7.849 0.629 16.717 1.00 83.06 91 GLU A O 1
ATOM 719 N N . PHE A 1 92 ? -5.617 0.492 16.605 1.00 87.44 92 PHE A N 1
ATOM 720 C CA . PHE A 1 92 ? -5.627 -0.825 15.978 1.00 87.44 92 PHE A CA 1
ATOM 721 C C . PHE A 1 92 ? -6.082 -1.868 17.006 1.00 87.44 92 PHE A C 1
ATOM 723 O O . PHE A 1 92 ? -5.557 -1.895 18.118 1.00 87.44 92 PHE A O 1
ATOM 730 N N . ASN A 1 93 ? -7.006 -2.745 16.617 1.00 89.81 93 ASN A N 1
ATOM 731 C CA . ASN A 1 93 ? -7.552 -3.774 17.499 1.00 89.81 93 ASN A CA 1
ATOM 732 C C . ASN A 1 93 ? -7.189 -5.190 17.054 1.00 89.81 93 ASN A C 1
ATOM 734 O O . ASN A 1 93 ? -6.668 -5.978 17.842 1.00 89.81 93 ASN A O 1
ATOM 738 N N . ALA A 1 94 ? -7.446 -5.518 15.789 1.00 93.81 94 ALA A N 1
ATOM 739 C CA . ALA A 1 94 ? -7.269 -6.873 15.287 1.00 93.81 94 ALA A CA 1
ATOM 740 C C . ALA A 1 94 ? -6.878 -6.893 13.810 1.00 93.81 94 ALA A C 1
ATOM 742 O O . ALA A 1 94 ? -7.197 -5.986 13.045 1.00 93.81 94 ALA A O 1
ATOM 743 N N . LEU A 1 95 ? -6.191 -7.964 13.421 1.00 95.62 95 LEU A N 1
ATOM 744 C CA . LEU A 1 95 ? -5.914 -8.303 12.033 1.00 95.62 95 LEU A CA 1
ATOM 745 C C . LEU A 1 95 ? -6.281 -9.766 11.823 1.00 95.62 95 LEU A C 1
ATOM 747 O O . LEU A 1 95 ? -5.864 -10.619 12.606 1.00 95.62 95 LEU A O 1
ATOM 751 N N . GLU A 1 96 ? -6.972 -10.059 10.733 1.00 96.00 96 GLU A N 1
ATOM 752 C CA . GLU A 1 96 ? -7.248 -11.414 10.279 1.00 96.00 96 GLU A CA 1
ATOM 753 C C . GLU A 1 96 ? -6.803 -11.596 8.831 1.00 96.00 96 GLU A C 1
ATOM 755 O O . GLU A 1 96 ? -6.940 -10.687 8.017 1.00 96.00 96 GLU A O 1
ATOM 760 N N . PHE A 1 97 ? -6.305 -12.789 8.505 1.00 94.50 97 PHE A N 1
ATOM 761 C CA . PHE A 1 97 ? -6.118 -13.231 7.124 1.00 94.50 97 PHE A CA 1
ATOM 762 C C . PHE A 1 97 ? -7.037 -14.414 6.857 1.00 94.50 97 PHE A C 1
ATOM 764 O O . PHE A 1 97 ? -6.927 -15.441 7.526 1.00 94.50 97 PHE A O 1
ATOM 771 N N . ASN A 1 98 ? -7.939 -14.280 5.883 1.00 93.06 98 ASN A N 1
ATOM 772 C CA . ASN A 1 98 ? -8.951 -15.285 5.548 1.00 93.06 98 ASN A CA 1
ATOM 773 C C . ASN A 1 98 ? -9.765 -15.746 6.780 1.00 93.06 98 ASN A C 1
ATOM 775 O O . ASN A 1 98 ? -10.010 -16.941 6.955 1.00 93.06 98 ASN A O 1
ATOM 779 N N . GLY A 1 99 ? -10.117 -14.811 7.671 1.00 93.50 99 GLY A N 1
ATOM 780 C CA . GLY A 1 99 ? -10.832 -15.090 8.925 1.00 93.50 99 GLY A CA 1
ATOM 781 C C . GLY A 1 99 ? -9.983 -15.725 10.035 1.00 93.50 99 GLY A C 1
ATOM 782 O O . GLY A 1 99 ? -10.524 -16.213 11.025 1.00 93.50 99 GLY A O 1
ATOM 783 N N . ILE A 1 100 ? -8.655 -15.794 9.869 1.00 93.31 100 ILE A N 1
ATOM 784 C CA . ILE A 1 100 ? -7.729 -16.319 10.881 1.00 93.31 100 ILE A CA 1
ATOM 785 C C . ILE A 1 100 ? -7.007 -15.149 11.560 1.00 93.31 100 ILE A C 1
ATOM 787 O O . ILE A 1 100 ? -6.215 -14.473 10.887 1.00 93.31 100 ILE A O 1
ATOM 791 N N . PRO A 1 101 ? -7.191 -14.945 12.879 1.00 95.56 101 PRO A N 1
ATOM 792 C CA . PRO A 1 101 ? -6.496 -13.909 13.632 1.00 95.56 101 PRO A CA 1
ATOM 793 C C . PRO A 1 101 ? -4.976 -13.990 13.505 1.00 95.56 101 PRO A C 1
ATOM 795 O O . PRO A 1 101 ? -4.373 -15.062 13.605 1.00 95.56 101 PRO A O 1
ATOM 798 N N . GLN A 1 102 ? -4.357 -12.833 13.307 1.00 93.06 102 GLN A N 1
ATOM 799 C CA . GLN A 1 102 ? -2.919 -12.657 13.176 1.00 93.06 102 GLN A CA 1
ATOM 800 C C . GLN A 1 102 ? -2.323 -12.041 14.441 1.00 93.06 102 GLN A C 1
ATOM 802 O O . GLN A 1 102 ? -2.984 -11.357 15.220 1.00 93.06 102 GLN A O 1
ATOM 807 N N . SER A 1 103 ? -1.030 -12.286 14.651 1.00 87.94 103 SER A N 1
ATOM 808 C CA . SER A 1 103 ? -0.307 -11.687 15.775 1.00 87.94 103 SER A CA 1
ATOM 809 C C . SER A 1 103 ? -0.074 -10.188 15.569 1.00 87.94 103 SER A C 1
ATOM 811 O O . SER A 1 103 ? 0.057 -9.724 14.435 1.00 87.94 103 SER A O 1
ATOM 813 N N . LEU A 1 104 ? 0.111 -9.452 16.669 1.00 86.38 104 LEU A N 1
ATOM 814 C CA . LEU A 1 104 ? 0.484 -8.034 16.628 1.00 86.38 104 LEU A CA 1
ATOM 815 C C . LEU A 1 104 ? 1.760 -7.785 15.805 1.00 86.38 104 LEU A C 1
ATOM 817 O O . LEU A 1 104 ? 1.856 -6.779 15.119 1.00 86.38 104 LEU A O 1
ATOM 821 N N . MET A 1 105 ? 2.717 -8.720 15.816 1.00 83.25 105 MET A N 1
ATOM 822 C CA . MET A 1 105 ? 3.934 -8.616 15.002 1.00 83.25 105 MET A CA 1
ATOM 823 C C . MET A 1 105 ? 3.622 -8.601 13.498 1.00 83.25 105 MET A C 1
ATOM 825 O O . MET A 1 105 ? 4.211 -7.819 12.758 1.00 83.25 105 MET A O 1
ATOM 829 N N . ILE A 1 106 ? 2.686 -9.444 13.052 1.00 83.56 106 ILE A N 1
ATOM 830 C CA . ILE A 1 106 ? 2.246 -9.484 11.650 1.00 83.56 106 ILE A CA 1
ATOM 831 C C . ILE A 1 106 ? 1.454 -8.223 11.304 1.00 83.56 106 ILE A C 1
ATOM 833 O O . ILE A 1 106 ? 1.660 -7.661 10.232 1.00 83.56 106 ILE A O 1
ATOM 837 N N . ALA A 1 107 ? 0.615 -7.738 12.222 1.00 88.88 107 ALA A N 1
ATOM 838 C CA . ALA A 1 107 ? -0.106 -6.483 12.041 1.00 88.88 107 ALA A CA 1
ATOM 839 C C . ALA A 1 107 ? 0.834 -5.283 11.881 1.00 88.88 107 ALA A C 1
ATOM 841 O O . ALA A 1 107 ? 0.695 -4.525 10.924 1.00 88.88 107 ALA A O 1
ATOM 842 N N . SER A 1 108 ? 1.840 -5.146 12.749 1.00 84.31 108 SER A N 1
ATOM 843 C CA . SER A 1 108 ? 2.844 -4.084 12.629 1.00 84.31 108 SER A CA 1
ATOM 844 C C . SER A 1 108 ? 3.600 -4.164 11.305 1.00 84.31 108 SER A C 1
ATOM 846 O O . SER A 1 108 ? 3.731 -3.154 10.619 1.00 84.31 108 SER A O 1
ATOM 848 N N . ALA A 1 109 ? 4.039 -5.363 10.905 1.00 86.12 109 ALA A N 1
ATOM 849 C CA . ALA A 1 109 ? 4.743 -5.556 9.640 1.00 86.12 109 ALA A CA 1
ATOM 850 C C . ALA A 1 109 ? 3.869 -5.204 8.423 1.00 86.12 109 ALA A C 1
ATOM 852 O O . ALA A 1 109 ? 4.361 -4.614 7.462 1.00 86.12 109 ALA A O 1
ATOM 853 N N . LEU A 1 110 ? 2.575 -5.539 8.457 1.00 91.12 110 LEU A N 1
ATOM 854 C CA . LEU A 1 110 ? 1.631 -5.153 7.410 1.00 91.12 110 LEU A CA 1
ATOM 855 C C . LEU A 1 110 ? 1.483 -3.628 7.337 1.00 91.12 110 LEU A C 1
ATOM 857 O O . LEU A 1 110 ? 1.643 -3.060 6.262 1.00 91.12 110 LEU A O 1
ATOM 861 N N . LEU A 1 111 ? 1.253 -2.957 8.469 1.00 90.50 111 LEU A N 1
ATOM 862 C CA . LEU A 1 111 ? 1.104 -1.499 8.514 1.00 90.50 111 LEU A CA 1
ATOM 863 C C . LEU A 1 111 ? 2.375 -0.768 8.048 1.00 90.50 111 LEU A C 1
ATOM 865 O O . LEU A 1 111 ? 2.284 0.238 7.345 1.00 90.50 111 LEU A O 1
ATOM 869 N N . GLU A 1 112 ? 3.564 -1.282 8.376 1.00 87.62 112 GLU A N 1
ATOM 870 C CA . GLU A 1 112 ? 4.840 -0.763 7.864 1.00 87.62 112 GLU A CA 1
ATOM 871 C C . GLU A 1 112 ? 4.966 -0.928 6.342 1.00 87.62 112 GLU A C 1
ATOM 873 O O . GLU A 1 112 ? 5.395 0.003 5.650 1.00 87.62 112 GLU A O 1
ATOM 878 N N . LYS A 1 113 ? 4.561 -2.083 5.797 1.00 88.44 113 LYS A N 1
ATOM 879 C CA . LYS A 1 113 ? 4.538 -2.321 4.346 1.00 88.44 113 LYS A CA 1
ATOM 880 C C . LYS A 1 113 ? 3.546 -1.405 3.631 1.00 88.44 113 LYS A C 1
ATOM 882 O O . LYS A 1 113 ? 3.916 -0.796 2.631 1.00 88.44 1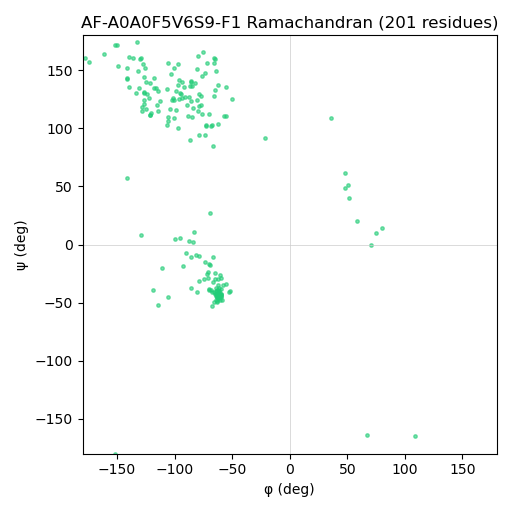13 LYS A O 1
ATOM 887 N N . MET A 1 114 ? 2.340 -1.239 4.172 1.00 92.25 114 MET A N 1
ATOM 888 C CA . MET A 1 114 ? 1.341 -0.303 3.646 1.00 92.25 114 MET A CA 1
ATOM 889 C C . MET A 1 114 ? 1.861 1.139 3.657 1.00 92.25 114 MET A C 1
ATOM 891 O O . MET A 1 114 ? 1.710 1.865 2.682 1.00 92.25 114 MET A O 1
ATOM 895 N N . CYS A 1 115 ? 2.538 1.551 4.731 1.00 90.44 115 CYS A N 1
ATOM 896 C CA . CYS A 1 115 ? 3.150 2.875 4.806 1.00 90.44 115 CYS A CA 1
ATOM 897 C C . CYS A 1 115 ? 4.254 3.068 3.759 1.00 90.44 115 CYS A C 1
ATOM 899 O O . CYS A 1 115 ? 4.346 4.115 3.121 1.00 90.44 115 CYS A O 1
ATOM 901 N N . SER A 1 116 ? 5.097 2.052 3.572 1.00 87.44 116 SER A N 1
ATOM 902 C CA . SER A 1 116 ? 6.172 2.087 2.578 1.00 87.44 116 SER A CA 1
ATOM 903 C C . SER A 1 116 ? 5.599 2.191 1.163 1.00 87.44 116 SER A C 1
ATOM 905 O O . SER A 1 116 ? 6.035 3.041 0.392 1.00 87.44 116 SER A O 1
ATOM 907 N N . SER A 1 117 ? 4.547 1.424 0.872 1.00 87.50 117 SER A N 1
ATOM 908 C CA . SER A 1 117 ? 3.796 1.504 -0.383 1.00 87.50 117 SER A CA 1
ATOM 909 C C . SER A 1 117 ? 3.165 2.885 -0.602 1.00 87.50 117 SER A C 1
ATOM 911 O O . SER A 1 117 ? 3.310 3.460 -1.680 1.00 87.50 117 SER A O 1
ATOM 913 N N . ALA A 1 118 ? 2.563 3.491 0.428 1.00 89.06 118 ALA A N 1
ATOM 914 C CA . ALA A 1 118 ? 2.020 4.848 0.343 1.00 89.06 118 ALA A CA 1
ATOM 915 C C . ALA A 1 118 ? 3.098 5.899 0.027 1.00 89.06 118 ALA A C 1
ATOM 917 O O . ALA A 1 118 ? 2.865 6.792 -0.787 1.00 89.06 118 ALA A O 1
ATOM 918 N N . ARG A 1 119 ? 4.297 5.777 0.613 1.00 87.00 119 ARG A N 1
ATOM 919 C CA . ARG A 1 119 ? 5.438 6.672 0.341 1.00 87.00 119 ARG A CA 1
ATOM 920 C C . ARG A 1 119 ? 5.987 6.512 -1.071 1.00 87.00 119 ARG A C 1
ATOM 922 O O . ARG A 1 119 ? 6.330 7.505 -1.716 1.00 87.00 119 ARG A O 1
ATOM 929 N N . GLU A 1 120 ? 6.080 5.278 -1.554 1.00 80.38 120 GLU A N 1
ATOM 930 C CA . GLU A 1 120 ? 6.481 4.982 -2.931 1.00 80.38 120 GLU A CA 1
ATOM 931 C C . GLU A 1 120 ? 5.463 5.559 -3.921 1.00 80.38 120 GLU A C 1
ATOM 933 O O . GLU A 1 120 ? 5.845 6.282 -4.845 1.00 80.38 120 GLU A O 1
ATOM 938 N N . ASN A 1 121 ? 4.169 5.374 -3.651 1.00 73.56 121 ASN A N 1
ATOM 939 C CA . ASN A 1 121 ? 3.094 5.965 -4.442 1.00 73.56 121 ASN A CA 1
ATOM 940 C C . ASN A 1 121 ? 3.093 7.498 -4.366 1.00 73.56 121 ASN A C 1
ATOM 942 O O . ASN A 1 121 ? 2.942 8.156 -5.383 1.00 73.56 121 ASN A O 1
ATOM 946 N N . ALA A 1 122 ? 3.344 8.124 -3.219 1.00 59.31 122 ALA A N 1
ATOM 947 C CA . ALA A 1 122 ? 3.419 9.586 -3.135 1.00 59.31 122 ALA A CA 1
ATOM 948 C C . ALA A 1 122 ? 4.670 10.177 -3.811 1.00 59.31 122 ALA A C 1
ATOM 950 O O . ALA A 1 122 ? 4.641 11.292 -4.345 1.00 59.31 122 ALA A O 1
ATOM 951 N N . SER A 1 123 ? 5.765 9.415 -3.844 1.00 48.12 123 SER A N 1
ATOM 952 C CA . SER A 1 123 ? 6.945 9.740 -4.658 1.00 48.12 123 SER A CA 1
ATOM 953 C C . SER A 1 123 ? 6.627 9.684 -6.157 1.00 48.12 123 SER A C 1
ATOM 955 O O . SER A 1 123 ? 7.261 10.378 -6.948 1.00 48.12 123 SER A O 1
ATOM 957 N N . TYR A 1 124 ? 5.608 8.914 -6.541 1.00 44.94 124 TYR A N 1
ATOM 958 C CA . TYR A 1 124 ? 5.054 8.870 -7.889 1.00 44.94 124 TYR A CA 1
ATOM 959 C C . TYR A 1 124 ? 4.079 10.037 -8.163 1.00 44.94 124 TYR A C 1
ATOM 961 O O . TYR A 1 124 ? 4.156 10.666 -9.216 1.00 44.94 124 TYR A O 1
ATOM 969 N N . THR A 1 125 ? 3.223 10.405 -7.199 1.00 38.78 125 THR A N 1
ATOM 970 C CA . THR A 1 125 ? 2.176 11.447 -7.348 1.00 38.78 125 THR A CA 1
ATOM 971 C C . THR A 1 125 ? 2.673 12.895 -7.182 1.00 38.78 125 THR A C 1
ATOM 973 O O . THR A 1 125 ? 1.939 13.840 -7.459 1.00 38.78 125 THR A O 1
ATOM 976 N N . SER A 1 126 ? 3.918 13.112 -6.743 1.00 38.19 126 SER A N 1
ATOM 977 C CA . SER A 1 126 ? 4.541 14.450 -6.648 1.00 38.19 126 SER A CA 1
ATOM 978 C C . SER A 1 126 ? 5.249 14.907 -7.938 1.00 38.19 126 SER A C 1
ATOM 980 O O . SER A 1 126 ? 5.804 16.008 -7.995 1.00 38.19 126 SER A O 1
ATOM 982 N N . GLN A 1 127 ? 5.187 14.108 -9.004 1.00 37.66 127 GLN A N 1
ATOM 983 C CA . GLN A 1 127 ? 5.449 14.548 -10.376 1.00 37.66 127 GLN A CA 1
ATOM 984 C C . GLN A 1 127 ? 4.109 14.981 -11.002 1.00 37.66 127 GLN A C 1
ATOM 986 O O . GLN A 1 127 ? 3.114 14.287 -10.804 1.00 37.66 127 GLN A O 1
ATOM 991 N N . PRO A 1 128 ? 4.027 16.120 -11.718 1.00 37.28 128 PRO A N 1
ATOM 992 C CA . PRO A 1 128 ? 2.760 16.613 -12.255 1.00 37.28 128 PRO A CA 1
ATOM 993 C C . PRO A 1 128 ? 2.099 15.565 -13.165 1.00 37.28 128 PRO A C 1
ATOM 995 O O . PRO A 1 128 ? 2.585 15.290 -14.260 1.00 37.28 128 PRO A O 1
ATOM 998 N N . GLN A 1 129 ? 0.980 14.995 -12.707 1.00 38.78 129 GLN A N 1
ATOM 999 C CA . GLN A 1 129 ? 0.053 14.242 -13.545 1.00 38.78 129 GLN A CA 1
ATOM 1000 C C . GLN A 1 129 ? -0.718 15.228 -14.426 1.00 38.78 129 GLN A C 1
ATOM 1002 O O . GLN A 1 129 ? -1.738 15.775 -14.016 1.00 38.78 129 GLN A O 1
ATOM 1007 N N . ASP A 1 130 ? -0.225 15.439 -15.642 1.00 38.16 130 ASP A N 1
ATOM 1008 C CA . ASP A 1 130 ? -0.972 16.069 -16.727 1.00 38.16 130 ASP A CA 1
ATOM 1009 C C . ASP A 1 130 ? -1.029 15.058 -17.882 1.00 38.16 130 ASP A C 1
ATOM 1011 O O . ASP A 1 130 ? 0.001 14.674 -18.423 1.00 38.16 130 ASP A O 1
ATOM 1015 N N . THR A 1 131 ? -2.235 14.567 -18.186 1.00 36.84 131 THR A N 1
ATOM 1016 C CA . THR A 1 131 ? -2.634 13.773 -19.370 1.00 36.84 131 THR A CA 1
ATOM 1017 C C . THR A 1 131 ? -1.619 12.764 -19.936 1.00 36.84 131 THR A C 1
ATOM 1019 O O . THR A 1 131 ? -0.680 13.141 -20.624 1.00 36.84 131 THR A O 1
ATOM 1022 N N . ALA A 1 132 ? -1.898 11.467 -19.759 1.00 46.69 132 ALA A N 1
ATOM 1023 C CA . ALA A 1 132 ? -1.240 10.317 -20.391 1.00 46.69 132 ALA A CA 1
ATOM 1024 C C . ALA A 1 132 ? -0.483 10.606 -21.713 1.00 46.69 132 ALA A C 1
ATOM 1026 O O . ALA A 1 132 ? -1.033 10.475 -22.808 1.00 46.69 132 ALA A O 1
ATOM 1027 N N . SER A 1 133 ? 0.813 10.906 -21.615 1.00 48.59 133 SER A N 1
ATOM 1028 C CA . SER A 1 133 ? 1.785 10.604 -22.661 1.00 48.59 133 SER A CA 1
ATOM 1029 C C . SER A 1 133 ? 2.631 9.446 -22.160 1.00 48.59 133 SER A C 1
ATOM 1031 O O . SER A 1 133 ? 3.493 9.635 -21.310 1.00 48.59 133 SER A O 1
ATOM 1033 N N . ILE A 1 134 ? 2.351 8.243 -22.662 1.00 60.25 134 ILE A N 1
ATOM 1034 C CA . ILE A 1 134 ? 3.219 7.079 -22.474 1.00 60.25 134 ILE A CA 1
ATOM 1035 C C . ILE A 1 134 ? 4.611 7.470 -22.983 1.00 60.25 134 ILE A C 1
ATOM 1037 O O . ILE A 1 134 ? 4.791 7.684 -24.187 1.00 60.25 134 ILE A O 1
ATOM 1041 N N . GLU A 1 135 ? 5.573 7.615 -22.074 1.00 77.31 135 GLU A N 1
ATOM 1042 C CA . GLU A 1 135 ? 6.920 8.033 -22.423 1.00 77.31 135 GLU A CA 1
ATOM 1043 C C . GLU A 1 135 ? 7.666 6.827 -22.992 1.00 77.31 135 GLU A C 1
ATOM 1045 O O . GLU A 1 135 ? 7.815 5.793 -22.336 1.00 77.31 135 GLU A O 1
ATOM 1050 N N . ARG A 1 136 ? 8.103 6.957 -24.247 1.00 87.31 136 ARG A N 1
ATOM 1051 C CA . ARG A 1 136 ? 8.987 5.996 -24.902 1.00 87.31 136 ARG A CA 1
ATOM 1052 C C . ARG A 1 136 ? 10.408 6.517 -24.827 1.00 87.31 136 ARG A C 1
ATOM 1054 O O . ARG A 1 136 ? 10.724 7.546 -25.421 1.00 87.31 136 ARG A O 1
ATOM 1061 N N . THR A 1 137 ? 11.262 5.790 -24.128 1.00 89.69 137 THR A N 1
ATOM 1062 C CA . THR A 1 137 ? 12.675 6.119 -23.982 1.00 89.69 137 THR A CA 1
ATOM 1063 C C . THR A 1 137 ? 13.502 5.042 -24.666 1.00 89.69 137 THR A C 1
ATOM 1065 O O . THR A 1 137 ? 13.511 3.892 -24.233 1.00 89.69 137 THR A O 1
ATOM 1068 N N . LEU A 1 138 ? 14.215 5.400 -25.731 1.00 91.75 138 LEU A N 1
ATOM 1069 C CA . LEU A 1 138 ? 15.216 4.512 -26.314 1.00 91.75 138 LEU A CA 1
ATOM 1070 C C . LEU A 1 138 ? 16.465 4.544 -25.426 1.00 91.75 138 LEU A C 1
ATOM 1072 O O . LEU A 1 138 ? 17.048 5.612 -25.248 1.00 91.75 138 LEU A O 1
ATOM 1076 N N . ALA A 1 139 ? 16.872 3.400 -24.877 1.00 93.38 139 ALA A N 1
ATOM 1077 C CA . ALA A 1 139 ? 18.048 3.318 -24.013 1.00 93.38 139 ALA A CA 1
ATOM 1078 C C . ALA A 1 139 ? 18.849 2.036 -24.256 1.00 93.38 139 ALA A C 1
ATOM 1080 O O . ALA A 1 139 ? 18.295 0.966 -24.506 1.00 93.38 139 ALA A O 1
ATOM 1081 N N . THR A 1 140 ? 20.169 2.153 -24.180 1.00 93.56 140 THR A N 1
ATOM 1082 C CA . THR A 1 140 ? 21.136 1.061 -24.314 1.00 93.56 140 THR A CA 1
ATOM 1083 C C . THR A 1 140 ? 21.331 0.374 -22.976 1.00 93.56 140 THR A C 1
ATOM 1085 O O . THR A 1 140 ? 21.701 1.024 -22.004 1.00 93.56 140 THR A O 1
ATOM 1088 N N . VAL A 1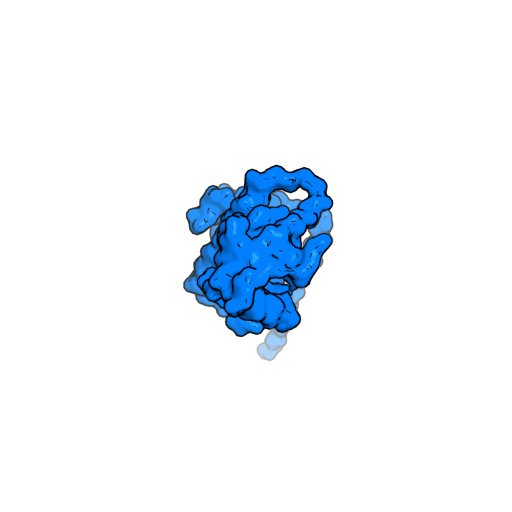 141 ? 21.104 -0.938 -22.921 1.00 95.75 141 VAL A N 1
ATOM 1089 C CA . VAL A 1 141 ? 21.166 -1.704 -21.670 1.00 95.75 141 VAL A CA 1
ATOM 1090 C C . VAL A 1 141 ? 22.584 -2.192 -21.402 1.00 95.75 141 VAL A C 1
ATOM 1092 O O . VAL A 1 141 ? 23.178 -2.864 -22.237 1.00 95.75 141 VAL A O 1
ATOM 1095 N N . TYR A 1 142 ? 23.115 -1.900 -20.218 1.00 90.00 142 TYR A N 1
ATOM 1096 C CA . TYR A 1 142 ? 24.463 -2.300 -19.799 1.00 90.00 142 TYR A CA 1
ATOM 1097 C C . TYR A 1 142 ? 24.479 -3.349 -18.693 1.00 90.00 142 TYR A C 1
ATOM 1099 O O . TYR A 1 142 ? 25.492 -4.015 -18.490 1.00 90.00 142 TYR A O 1
ATOM 1107 N N . GLY A 1 143 ? 23.386 -3.491 -17.948 1.00 92.25 143 GLY A N 1
ATOM 1108 C CA . GLY A 1 143 ? 23.333 -4.436 -16.845 1.00 92.25 143 GLY A CA 1
ATOM 1109 C C . GLY A 1 143 ? 21.956 -4.531 -16.223 1.00 92.25 143 GLY A C 1
ATOM 1110 O O . GLY A 1 143 ? 21.151 -3.607 -16.325 1.00 92.25 143 GLY A O 1
ATOM 1111 N N . LEU A 1 144 ? 21.722 -5.668 -15.579 1.00 93.44 144 LEU A N 1
ATOM 1112 C CA . LEU A 1 144 ? 20.520 -5.965 -14.819 1.00 93.44 144 LEU A CA 1
ATOM 1113 C C . LEU A 1 144 ? 20.946 -6.339 -13.400 1.00 93.44 144 LEU A C 1
ATOM 1115 O O . LEU A 1 144 ? 21.807 -7.203 -13.226 1.00 93.44 144 LEU A O 1
ATOM 1119 N N . ASP A 1 145 ? 20.330 -5.720 -12.405 1.00 91.44 145 ASP A N 1
ATOM 1120 C CA . ASP A 1 145 ? 20.494 -6.039 -10.992 1.00 91.44 145 ASP A CA 1
ATOM 1121 C C . ASP A 1 145 ? 19.111 -6.193 -10.352 1.00 91.44 145 ASP A C 1
ATOM 1123 O O . ASP A 1 145 ? 18.111 -5.693 -10.859 1.00 91.44 145 ASP A O 1
ATOM 1127 N N . THR A 1 146 ? 19.032 -6.877 -9.219 1.00 86.38 146 THR A N 1
ATOM 1128 C CA . THR A 1 146 ? 17.794 -6.956 -8.436 1.00 86.38 146 THR A CA 1
ATOM 1129 C C . THR A 1 146 ? 17.683 -5.759 -7.495 1.00 86.38 146 THR A C 1
ATOM 1131 O O . THR A 1 146 ? 18.667 -5.366 -6.865 1.00 86.38 146 THR A O 1
ATOM 1134 N N . PHE A 1 147 ? 16.480 -5.214 -7.350 1.00 77.12 147 PHE A N 1
ATOM 1135 C CA . PHE A 1 147 ? 16.146 -4.173 -6.385 1.00 77.12 147 PHE A CA 1
ATOM 1136 C C . PHE A 1 147 ? 14.922 -4.602 -5.572 1.00 77.12 147 PHE A C 1
ATOM 1138 O O . PHE A 1 147 ? 13.832 -4.736 -6.115 1.00 77.12 147 PHE A O 1
ATOM 1145 N N . GLY A 1 148 ? 15.089 -4.810 -4.267 1.00 75.88 148 GLY A N 1
ATOM 1146 C CA . GLY A 1 148 ? 14.037 -5.425 -3.451 1.00 75.88 148 GLY A CA 1
ATOM 1147 C C . GLY A 1 148 ? 13.802 -6.895 -3.822 1.00 75.88 148 GLY A C 1
ATOM 1148 O O . GLY A 1 148 ? 14.650 -7.519 -4.460 1.00 75.88 148 GLY A O 1
ATOM 1149 N N . GLU A 1 149 ? 12.670 -7.455 -3.391 1.00 72.69 149 GLU A N 1
ATOM 1150 C CA . GLU A 1 149 ? 12.331 -8.867 -3.641 1.00 72.69 149 GLU A CA 1
ATOM 1151 C C . GLU A 1 149 ? 11.808 -9.102 -5.070 1.00 72.69 149 GLU A C 1
ATOM 1153 O O . GLU A 1 149 ? 12.083 -10.148 -5.653 1.00 72.69 149 GLU A O 1
ATOM 1158 N N . GLU A 1 150 ? 11.136 -8.111 -5.667 1.00 79.62 150 GLU A N 1
ATOM 1159 C CA . GLU A 1 150 ? 10.463 -8.243 -6.972 1.00 79.62 150 GLU A CA 1
ATOM 1160 C C . GLU A 1 150 ? 10.831 -7.143 -7.982 1.00 79.62 150 GLU A C 1
ATOM 1162 O O . GLU A 1 150 ? 10.225 -7.043 -9.045 1.00 79.62 150 GLU A O 1
ATOM 1167 N N . GLY A 1 151 ? 11.811 -6.286 -7.688 1.00 84.06 151 GLY A N 1
ATOM 1168 C CA . GLY A 1 151 ? 12.223 -5.221 -8.603 1.00 84.06 151 GLY A CA 1
ATOM 1169 C C . GLY A 1 151 ? 13.431 -5.602 -9.455 1.00 84.06 151 GLY A C 1
ATOM 1170 O O . GLY A 1 151 ? 14.400 -6.203 -8.984 1.00 84.06 151 GLY A O 1
ATOM 1171 N N . LEU A 1 152 ? 13.405 -5.179 -10.717 1.00 92.06 152 LEU A N 1
ATOM 1172 C 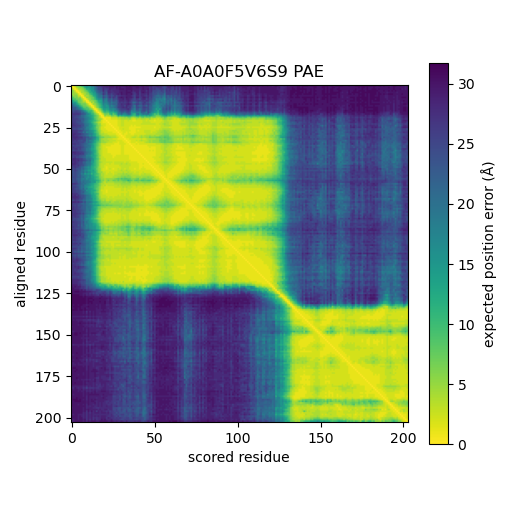CA . LEU A 1 152 ? 14.554 -5.180 -11.615 1.00 92.06 152 LEU A CA 1
ATOM 1173 C C . LEU A 1 152 ? 15.113 -3.768 -11.724 1.00 92.06 152 LE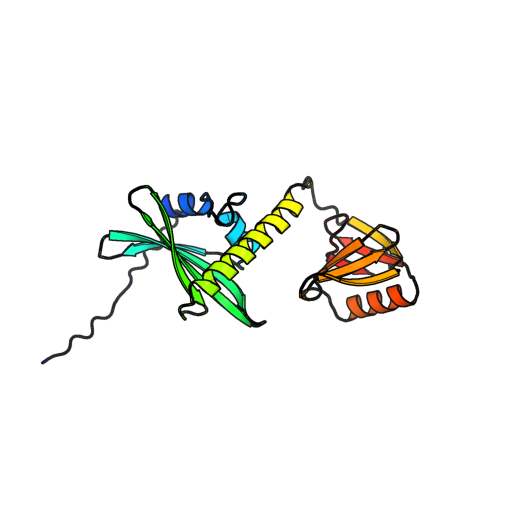U A C 1
ATOM 1175 O O . LEU A 1 152 ? 14.397 -2.847 -12.114 1.00 92.06 152 LEU A O 1
ATOM 1179 N N . LEU A 1 153 ? 16.396 -3.608 -11.434 1.00 92.12 153 LEU A N 1
ATOM 1180 C CA . LEU A 1 153 ? 17.167 -2.420 -11.762 1.00 92.12 153 LEU A CA 1
ATOM 1181 C C . LEU A 1 153 ? 17.901 -2.661 -13.081 1.00 92.12 153 LEU A C 1
ATOM 1183 O O . LEU A 1 153 ? 18.564 -3.678 -13.268 1.00 92.12 153 LEU A O 1
ATOM 1187 N N . ILE A 1 154 ? 17.780 -1.716 -14.004 1.00 94.56 154 ILE A N 1
ATOM 1188 C CA . ILE A 1 154 ? 18.313 -1.806 -15.360 1.00 94.56 154 ILE A CA 1
ATOM 1189 C C . ILE A 1 154 ? 19.259 -0.628 -15.545 1.00 94.56 154 ILE A C 1
ATOM 1191 O O . ILE A 1 154 ? 18.832 0.524 -15.580 1.00 94.56 154 ILE A O 1
ATOM 1195 N N . ARG A 1 155 ? 20.558 -0.898 -15.656 1.00 92.00 155 ARG A N 1
ATOM 1196 C CA . ARG A 1 155 ? 21.554 0.143 -15.923 1.00 92.00 155 ARG A CA 1
ATOM 1197 C C . ARG A 1 155 ? 21.559 0.463 -17.410 1.00 92.00 155 ARG A C 1
ATOM 1199 O O . ARG A 1 155 ? 21.779 -0.438 -18.222 1.00 92.00 155 ARG A O 1
ATOM 1206 N N . THR A 1 156 ? 21.361 1.731 -17.759 1.00 95.00 156 THR A N 1
ATOM 1207 C CA . THR A 1 156 ? 21.343 2.199 -19.150 1.00 95.00 156 THR A CA 1
ATOM 1208 C C . THR A 1 156 ? 22.193 3.453 -19.359 1.00 95.00 156 THR A C 1
ATOM 1210 O O . THR A 1 156 ? 22.702 4.040 -18.403 1.00 95.00 156 THR A O 1
ATOM 1213 N N . ASP A 1 157 ? 22.341 3.890 -20.609 1.00 92.44 157 ASP A N 1
ATOM 1214 C CA . ASP A 1 157 ? 22.933 5.189 -20.967 1.00 92.44 157 ASP A CA 1
ATOM 1215 C C . ASP A 1 157 ? 22.056 6.390 -20.589 1.00 92.44 157 ASP A C 1
ATOM 1217 O O . ASP A 1 157 ? 22.559 7.507 -20.489 1.00 92.44 157 ASP A O 1
ATOM 1221 N N . GLN A 1 158 ? 20.768 6.153 -20.336 1.00 86.81 158 GLN A N 1
ATOM 1222 C CA . GLN A 1 158 ? 19.801 7.150 -19.876 1.00 86.81 158 GLN A CA 1
ATOM 1223 C C . GLN A 1 158 ? 19.636 7.152 -18.344 1.00 86.81 158 GLN A C 1
ATOM 1225 O O . GLN A 1 158 ? 18.799 7.875 -17.809 1.00 86.81 158 GLN A O 1
ATOM 1230 N N . GLY A 1 159 ? 20.445 6.364 -17.625 1.00 89.19 159 GLY A N 1
ATOM 1231 C CA . GLY A 1 159 ? 20.381 6.207 -16.172 1.00 89.19 159 GLY A CA 1
ATOM 1232 C C . GLY A 1 159 ? 19.854 4.840 -15.740 1.00 89.19 159 GLY A C 1
ATOM 1233 O O . GLY A 1 159 ? 19.831 3.881 -16.514 1.00 89.19 159 GLY A O 1
ATOM 1234 N N . GLU A 1 160 ? 19.475 4.729 -14.470 1.00 92.75 160 GLU A N 1
ATOM 1235 C CA . GLU A 1 160 ? 18.924 3.493 -13.912 1.00 92.75 160 GLU A CA 1
ATOM 1236 C C . GLU A 1 160 ? 17.406 3.469 -14.080 1.00 92.75 160 GLU A C 1
ATOM 1238 O O . GLU A 1 160 ? 16.706 4.331 -13.547 1.00 92.75 160 GLU A O 1
ATOM 1243 N N . PHE A 1 161 ? 16.901 2.462 -14.790 1.00 92.88 161 PHE A N 1
ATOM 1244 C CA . PHE A 1 161 ? 15.472 2.186 -14.872 1.00 92.88 161 PHE A CA 1
ATOM 1245 C C . PHE A 1 161 ? 15.062 1.101 -13.886 1.00 92.88 161 PHE A C 1
ATOM 1247 O O . PHE A 1 161 ? 15.870 0.267 -13.475 1.00 92.88 161 PHE A O 1
ATOM 1254 N N . ARG A 1 162 ? 13.788 1.121 -13.501 1.00 90.69 162 ARG A N 1
ATOM 1255 C CA . ARG A 1 162 ? 13.182 0.181 -12.561 1.00 90.69 162 ARG A CA 1
ATOM 1256 C C . ARG A 1 162 ? 11.953 -0.447 -13.197 1.00 90.69 162 ARG A C 1
ATOM 1258 O O . ARG A 1 162 ? 11.111 0.269 -13.732 1.00 90.69 162 ARG A O 1
ATOM 1265 N N . MET A 1 163 ? 11.853 -1.769 -13.134 1.00 89.56 163 MET A N 1
ATOM 1266 C CA . MET A 1 163 ? 10.695 -2.523 -13.620 1.00 89.56 163 MET A CA 1
ATOM 1267 C C . MET A 1 163 ? 10.236 -3.522 -12.562 1.00 89.56 163 MET A C 1
ATOM 1269 O O . MET A 1 163 ? 11.055 -4.039 -11.801 1.00 89.56 163 MET A O 1
ATOM 1273 N N . ASN A 1 164 ? 8.936 -3.807 -12.524 1.00 84.50 164 ASN A N 1
ATOM 1274 C CA . ASN A 1 164 ? 8.383 -4.856 -11.674 1.00 84.50 164 ASN A CA 1
ATOM 1275 C C . ASN A 1 164 ? 8.600 -6.221 -12.348 1.00 84.50 164 ASN A C 1
ATOM 1277 O O . ASN A 1 164 ? 8.047 -6.490 -13.414 1.00 84.50 164 ASN A O 1
ATOM 1281 N N . LEU A 1 165 ? 9.407 -7.077 -11.723 1.00 83.12 165 LEU A N 1
ATOM 1282 C CA . LEU A 1 165 ? 9.730 -8.410 -12.219 1.00 83.12 165 LEU A CA 1
ATOM 1283 C C . LEU A 1 165 ? 8.504 -9.338 -12.207 1.00 83.12 165 LEU A C 1
ATOM 1285 O O . LEU A 1 165 ? 8.381 -10.176 -13.093 1.00 83.12 165 LEU A O 1
ATOM 1289 N N . ALA A 1 166 ? 7.586 -9.167 -11.249 1.00 79.69 166 ALA A N 1
ATOM 1290 C CA . ALA A 1 166 ? 6.349 -9.945 -11.146 1.00 79.69 166 ALA A CA 1
ATOM 1291 C C . ALA A 1 166 ? 5.319 -9.579 -12.231 1.00 79.69 166 ALA A C 1
ATOM 1293 O O . ALA A 1 166 ? 4.495 -10.412 -12.606 1.00 79.69 166 ALA A O 1
ATOM 1294 N N . ALA A 1 167 ? 5.377 -8.352 -12.759 1.00 79.44 167 ALA A N 1
ATOM 1295 C CA . ALA A 1 167 ? 4.525 -7.897 -13.862 1.00 79.44 167 ALA A CA 1
ATOM 1296 C C . ALA A 1 167 ? 5.143 -8.145 -15.253 1.00 79.44 167 ALA A C 1
ATOM 1298 O O . ALA A 1 167 ? 4.479 -7.932 -16.266 1.00 79.44 167 ALA A O 1
ATOM 1299 N N . MET A 1 168 ? 6.404 -8.584 -15.312 1.00 84.50 168 MET A N 1
ATOM 1300 C CA . MET A 1 168 ? 7.160 -8.754 -16.550 1.00 84.50 168 MET A CA 1
ATOM 1301 C C . MET A 1 168 ? 6.885 -10.107 -17.203 1.00 84.50 168 MET A C 1
ATOM 1303 O O . MET A 1 168 ? 6.900 -11.156 -16.559 1.00 84.50 168 MET A O 1
ATOM 1307 N N . THR A 1 169 ? 6.705 -10.106 -18.520 1.00 86.38 169 THR A N 1
ATOM 1308 C CA . THR A 1 169 ? 6.559 -11.348 -19.279 1.00 86.38 169 THR A CA 1
ATOM 1309 C C . THR A 1 169 ? 7.920 -12.003 -19.560 1.00 86.38 169 THR A C 1
ATOM 1311 O O . THR A 1 169 ? 8.945 -11.340 -19.718 1.00 86.38 169 THR A O 1
ATOM 1314 N N . GLU A 1 170 ? 7.949 -13.334 -19.690 1.00 85.31 170 GLU A N 1
ATOM 1315 C CA . GLU A 1 170 ? 9.166 -14.076 -20.068 1.00 85.31 170 GLU A CA 1
ATOM 1316 C C . GLU A 1 170 ? 9.846 -13.551 -21.356 1.00 85.31 170 GLU A C 1
ATOM 1318 O O . GLU A 1 170 ? 11.077 -13.453 -21.390 1.00 85.31 170 GLU A O 1
ATOM 1323 N N . PRO A 1 171 ? 9.116 -13.180 -22.431 1.00 84.31 171 PRO A N 1
ATOM 1324 C CA . PRO A 1 171 ? 9.719 -12.550 -23.605 1.00 84.31 171 PRO A CA 1
ATOM 1325 C C . PRO A 1 171 ? 10.440 -11.233 -23.299 1.00 84.31 171 PRO A C 1
ATOM 1327 O O . PRO A 1 171 ? 11.560 -11.039 -23.771 1.00 84.31 171 PRO A O 1
ATOM 1330 N N . GLU A 1 172 ? 9.841 -10.357 -22.492 1.00 86.50 172 GLU A N 1
ATOM 1331 C CA . GLU A 1 172 ? 10.447 -9.080 -22.096 1.00 86.50 172 GLU A CA 1
ATOM 1332 C C . GLU A 1 172 ? 11.726 -9.305 -21.291 1.00 86.50 172 GLU A C 1
ATOM 1334 O O . GLU A 1 172 ? 12.772 -8.725 -21.597 1.00 86.50 172 GLU A O 1
ATOM 1339 N N . LEU A 1 173 ? 11.681 -10.233 -20.332 1.00 89.62 173 LEU A N 1
ATOM 1340 C CA . LEU A 1 173 ? 12.842 -10.592 -19.526 1.00 89.62 173 LEU A CA 1
ATOM 1341 C C . LEU A 1 173 ? 13.982 -11.162 -20.385 1.00 89.62 173 LEU A C 1
ATOM 1343 O O . LEU A 1 173 ? 15.154 -10.848 -20.164 1.00 89.62 173 LEU A O 1
ATOM 1347 N N . ASN A 1 174 ? 13.664 -11.989 -21.382 1.00 88.12 174 ASN A N 1
ATOM 1348 C CA . ASN A 1 174 ? 14.664 -12.551 -22.291 1.00 88.12 174 ASN A CA 1
ATOM 1349 C C . ASN A 1 174 ? 15.288 -11.488 -23.201 1.00 88.12 174 ASN A C 1
ATOM 1351 O O . ASN A 1 174 ? 16.502 -11.512 -23.418 1.00 88.12 174 ASN A O 1
ATOM 1355 N N . ILE A 1 175 ? 14.493 -10.538 -23.697 1.00 90.06 175 ILE A N 1
ATOM 1356 C CA . ILE A 1 175 ? 14.995 -9.425 -24.509 1.00 90.06 175 ILE A CA 1
ATOM 1357 C C . ILE A 1 175 ? 15.904 -8.518 -23.671 1.00 90.06 175 ILE A C 1
ATOM 1359 O O . ILE A 1 175 ? 16.974 -8.141 -24.146 1.00 90.06 175 ILE A O 1
ATOM 1363 N N . LEU A 1 176 ? 15.555 -8.240 -22.411 1.00 93.06 176 LEU A N 1
ATOM 1364 C CA . LEU A 1 176 ? 16.405 -7.477 -21.491 1.00 93.06 176 LEU A CA 1
ATOM 1365 C C . LEU A 1 176 ? 17.734 -8.174 -21.204 1.00 93.06 176 LEU A C 1
ATOM 1367 O O . LEU A 1 176 ? 18.788 -7.543 -21.278 1.00 93.06 176 LEU A O 1
ATOM 1371 N N . LYS A 1 177 ? 17.704 -9.480 -20.912 1.00 92.31 177 LYS A N 1
ATOM 1372 C CA . LYS A 1 177 ? 18.921 -10.280 -20.690 1.00 92.31 177 LYS A CA 1
ATOM 1373 C C . LYS A 1 177 ? 19.824 -10.269 -21.919 1.00 92.31 177 LYS A C 1
ATOM 1375 O O . LYS A 1 177 ? 21.037 -10.107 -21.788 1.00 92.31 177 LYS A O 1
ATOM 1380 N N . LEU A 1 178 ? 19.236 -10.421 -23.107 1.00 88.00 178 LEU A N 1
ATOM 1381 C CA . LEU A 1 178 ? 19.972 -10.367 -24.363 1.00 88.00 178 LEU A CA 1
ATOM 1382 C C . LEU A 1 178 ? 20.582 -8.980 -24.583 1.00 88.00 178 LEU A C 1
ATOM 1384 O O . LEU A 1 178 ? 21.774 -8.891 -24.855 1.00 88.00 178 LEU A O 1
ATOM 1388 N N . ALA A 1 179 ? 19.801 -7.913 -24.403 1.00 91.81 179 ALA A N 1
ATOM 1389 C CA . ALA A 1 179 ? 20.265 -6.543 -24.584 1.00 91.81 179 ALA A CA 1
ATOM 1390 C C . ALA A 1 179 ? 21.373 -6.158 -23.598 1.00 91.81 179 ALA A C 1
ATOM 1392 O O . ALA A 1 179 ? 22.333 -5.516 -24.009 1.00 91.81 179 ALA A O 1
ATOM 1393 N N . ALA A 1 180 ? 21.290 -6.598 -22.339 1.00 93.56 180 ALA A N 1
ATOM 1394 C CA . ALA A 1 180 ? 22.352 -6.408 -21.353 1.00 93.56 180 ALA A CA 1
ATOM 1395 C C . ALA A 1 180 ? 23.644 -7.144 -21.744 1.00 93.56 180 ALA A C 1
ATOM 1397 O O . ALA A 1 180 ? 24.739 -6.625 -21.547 1.00 93.56 180 ALA A O 1
ATOM 1398 N N . PHE A 1 181 ? 23.526 -8.340 -22.331 1.00 89.31 181 PHE A N 1
ATOM 1399 C CA . PHE A 1 181 ? 24.673 -9.108 -22.817 1.00 89.31 181 PHE A CA 1
ATOM 1400 C C . PHE A 1 181 ? 25.322 -8.482 -24.061 1.00 89.31 181 PHE A C 1
ATOM 1402 O O . PHE A 1 181 ? 26.546 -8.494 -24.189 1.00 89.31 181 PHE A O 1
ATOM 1409 N N . SER A 1 182 ? 24.520 -7.938 -24.981 1.00 90.50 182 SER A N 1
ATOM 1410 C CA . SER A 1 182 ? 24.987 -7.382 -26.258 1.00 90.50 182 SER A CA 1
ATOM 1411 C C . SER A 1 182 ? 25.127 -5.858 -26.280 1.00 90.50 182 SER A C 1
ATOM 1413 O O . SER A 1 182 ? 25.414 -5.305 -27.341 1.00 90.50 182 SER A O 1
ATOM 1415 N N . ALA A 1 183 ? 24.911 -5.180 -25.149 1.00 92.38 183 ALA A N 1
ATOM 1416 C CA . ALA A 1 183 ? 24.849 -3.722 -25.045 1.00 92.38 183 ALA A CA 1
ATOM 1417 C C . ALA A 1 183 ? 23.944 -3.089 -26.121 1.00 92.38 183 ALA A C 1
ATOM 1419 O O . ALA A 1 183 ? 24.355 -2.191 -26.856 1.00 92.38 183 ALA A O 1
ATOM 1420 N N . SER A 1 184 ? 22.730 -3.621 -26.279 1.00 92.12 184 SER A N 1
ATOM 1421 C CA . SER A 1 184 ? 21.784 -3.200 -27.321 1.00 92.12 184 SER A CA 1
ATOM 1422 C C . SER A 1 184 ? 20.707 -2.262 -26.783 1.00 92.12 184 SER A C 1
ATOM 1424 O O . SER A 1 184 ? 20.361 -2.301 -25.601 1.00 92.12 184 SER A O 1
ATOM 1426 N N . SER A 1 185 ? 20.192 -1.401 -27.661 1.00 94.31 185 SER A N 1
ATOM 1427 C CA . SER A 1 185 ? 19.142 -0.445 -27.315 1.00 94.31 185 SER A CA 1
ATOM 1428 C C . SER A 1 185 ? 17.760 -1.085 -27.363 1.00 94.31 185 SER A C 1
ATOM 1430 O O . SER A 1 185 ? 17.460 -1.847 -28.280 1.00 94.31 185 SER A O 1
ATOM 1432 N N . LEU A 1 186 ? 16.926 -0.747 -26.384 1.00 95.19 186 LEU A N 1
ATOM 1433 C CA . LEU A 1 186 ? 15.525 -1.140 -26.298 1.00 95.19 186 LEU A CA 1
ATOM 1434 C C . LEU A 1 186 ? 14.649 0.093 -26.094 1.00 95.19 186 LEU A C 1
ATOM 1436 O O . LEU A 1 186 ? 15.109 1.119 -25.584 1.00 95.19 186 LEU A O 1
ATOM 1440 N N . CYS A 1 187 ? 13.387 -0.016 -26.496 1.00 93.81 187 CYS A N 1
ATOM 1441 C CA . CYS A 1 187 ? 12.381 0.989 -26.219 1.00 93.81 187 CYS A CA 1
ATOM 1442 C C . CYS A 1 187 ? 11.718 0.694 -24.883 1.00 93.81 187 CYS A C 1
ATOM 1444 O O . CYS A 1 187 ? 10.986 -0.282 -24.742 1.00 93.81 187 CYS A O 1
ATOM 1446 N N . PHE A 1 188 ? 11.985 1.546 -23.907 1.00 92.69 188 PHE A N 1
ATOM 1447 C CA . PHE A 1 188 ? 11.375 1.476 -22.596 1.00 92.69 188 PHE A CA 1
ATOM 1448 C C . PHE A 1 188 ? 10.118 2.318 -22.577 1.00 92.69 188 PHE A C 1
ATOM 1450 O O . PHE A 1 188 ? 10.148 3.499 -22.921 1.00 92.69 188 PHE A O 1
ATOM 1457 N N . ILE A 1 189 ? 9.025 1.704 -22.161 1.00 88.88 189 ILE A N 1
ATOM 1458 C CA . ILE A 1 189 ? 7.709 2.315 -22.147 1.00 88.88 189 ILE A CA 1
ATOM 1459 C C . ILE A 1 189 ? 7.329 2.476 -20.691 1.00 88.88 189 ILE A C 1
ATOM 1461 O O . ILE A 1 189 ? 7.352 1.506 -19.941 1.00 88.88 189 ILE A O 1
ATOM 1465 N N . GLY A 1 190 ? 7.021 3.692 -20.266 1.00 81.31 190 GLY A N 1
ATOM 1466 C CA . GLY A 1 190 ? 6.661 3.925 -18.880 1.00 81.31 190 GLY A CA 1
ATOM 1467 C C . GLY A 1 190 ? 5.923 5.224 -18.678 1.00 81.31 190 GLY A C 1
ATOM 1468 O O . GLY A 1 190 ? 5.928 6.126 -19.517 1.00 81.31 190 GLY A O 1
ATOM 1469 N N . GLN A 1 191 ? 5.294 5.308 -17.523 1.00 63.88 191 GLN A N 1
ATOM 1470 C CA . GLN A 1 191 ? 4.611 6.510 -17.080 1.00 63.88 191 GLN A CA 1
ATOM 1471 C C . GLN A 1 191 ? 5.572 7.574 -16.525 1.00 63.88 191 GLN A C 1
ATOM 1473 O O . GLN A 1 191 ? 5.142 8.704 -16.308 1.00 63.88 191 GLN A O 1
ATOM 1478 N N . ASN A 1 192 ? 6.858 7.251 -16.302 1.00 67.69 192 ASN A N 1
ATOM 1479 C CA . ASN A 1 192 ? 7.866 8.245 -15.930 1.00 67.69 192 ASN A CA 1
ATOM 1480 C C . ASN A 1 192 ? 9.305 7.891 -16.375 1.00 67.69 192 ASN A C 1
ATOM 1482 O O . ASN A 1 192 ? 9.586 6.856 -16.992 1.00 67.69 192 ASN A O 1
ATOM 1486 N N . ALA A 1 193 ? 10.239 8.788 -16.043 1.00 75.94 193 ALA A N 1
ATOM 1487 C CA . ALA A 1 193 ? 11.638 8.714 -16.450 1.00 75.94 193 ALA A CA 1
ATOM 1488 C C . ALA A 1 193 ? 12.406 7.510 -15.866 1.00 75.94 193 ALA A C 1
ATOM 1490 O O . ALA A 1 193 ? 13.321 7.014 -16.520 1.00 75.94 193 ALA A O 1
ATOM 1491 N N . ILE A 1 194 ? 12.037 7.026 -14.674 1.00 79.44 194 ILE A N 1
ATOM 1492 C CA . ILE A 1 194 ? 12.777 5.994 -13.924 1.00 79.44 194 ILE A CA 1
ATOM 1493 C C . ILE A 1 194 ? 12.059 4.639 -13.977 1.00 79.44 194 ILE A C 1
ATOM 1495 O O . ILE A 1 194 ? 12.692 3.613 -14.203 1.00 79.44 194 ILE A O 1
ATOM 1499 N N . TYR A 1 195 ? 10.747 4.615 -13.775 1.00 82.44 195 TYR A N 1
ATOM 1500 C CA . TYR A 1 195 ? 9.931 3.408 -13.733 1.00 82.44 195 TYR A CA 1
ATOM 1501 C C . TYR A 1 195 ? 9.340 3.113 -15.107 1.00 82.44 195 TYR A C 1
ATOM 1503 O O . TYR A 1 195 ? 8.706 3.976 -15.721 1.00 82.44 195 TYR A O 1
ATOM 1511 N N . LYS A 1 196 ? 9.568 1.892 -15.590 1.00 87.62 196 LYS A N 1
ATOM 1512 C CA . LYS A 1 196 ? 9.130 1.431 -16.908 1.00 87.62 196 LYS A CA 1
ATOM 1513 C C . LYS A 1 196 ? 8.132 0.288 -16.737 1.00 87.62 196 LYS A C 1
ATOM 1515 O O . LYS A 1 196 ? 8.349 -0.618 -15.936 1.00 87.62 196 LYS A O 1
ATOM 1520 N N . ASP A 1 197 ? 7.045 0.367 -17.489 1.00 86.06 197 ASP A N 1
ATOM 1521 C CA . ASP A 1 197 ? 5.930 -0.575 -17.476 1.00 86.06 197 ASP A CA 1
ATOM 1522 C C . ASP A 1 197 ? 6.202 -1.762 -18.413 1.00 86.06 197 ASP A C 1
ATOM 1524 O O . ASP A 1 197 ? 5.866 -2.895 -18.084 1.00 86.06 197 ASP A O 1
ATOM 1528 N N . SER A 1 198 ? 6.843 -1.517 -19.563 1.00 87.44 198 SER A N 1
ATOM 1529 C CA . SER A 1 198 ? 7.182 -2.554 -20.544 1.00 87.44 198 SER A CA 1
ATOM 1530 C C . SER A 1 198 ? 8.425 -2.210 -21.369 1.00 87.44 198 SER A C 1
ATOM 1532 O O . SER A 1 198 ? 8.985 -1.108 -21.285 1.00 87.44 198 SER A O 1
ATOM 1534 N N . VAL A 1 199 ? 8.883 -3.182 -22.162 1.00 91.56 199 VAL A N 1
ATOM 1535 C CA . VAL A 1 199 ? 10.052 -3.030 -23.031 1.00 91.56 199 VAL A CA 1
ATOM 1536 C C . VAL A 1 199 ? 9.849 -3.692 -24.393 1.00 91.56 199 VAL A C 1
ATOM 1538 O O . VAL A 1 199 ? 9.402 -4.831 -24.501 1.00 91.56 199 VAL A O 1
ATOM 1541 N N . GLU A 1 200 ? 10.232 -2.982 -25.452 1.00 90.12 200 GLU A N 1
ATOM 1542 C CA . GLU A 1 200 ? 10.112 -3.431 -26.840 1.00 90.12 200 GLU A CA 1
ATOM 1543 C C . GLU A 1 200 ? 11.446 -3.284 -27.590 1.00 90.12 200 GLU A C 1
ATOM 1545 O O . GLU A 1 200 ? 12.331 -2.522 -27.200 1.00 90.12 200 GLU A O 1
ATOM 1550 N N . GLN A 1 201 ? 11.614 -4.005 -28.702 1.00 86.94 201 GLN A N 1
ATOM 1551 C CA . GLN A 1 201 ? 12.829 -3.904 -29.531 1.00 86.94 201 GLN A CA 1
ATOM 1552 C C . GLN A 1 201 ? 12.894 -2.607 -30.356 1.00 86.94 201 GLN A C 1
ATOM 1554 O O . GLN A 1 201 ? 13.953 -2.269 -30.881 1.00 86.94 201 GLN A O 1
ATOM 1559 N N . SER A 1 202 ? 11.778 -1.888 -30.488 1.00 79.75 202 SER A N 1
ATOM 1560 C CA . SER A 1 202 ? 11.661 -0.672 -31.294 1.00 79.75 202 SER A CA 1
ATOM 1561 C C . SER A 1 202 ? 10.782 0.363 -30.604 1.00 79.75 202 SER A C 1
ATOM 1563 O O . SER A 1 202 ? 9.775 -0.002 -30.005 1.00 79.75 202 SER A O 1
ATOM 1565 N N . CYS A 1 203 ? 11.160 1.636 -30.736 1.00 73.88 203 CYS A N 1
ATOM 1566 C CA . CYS A 1 203 ? 10.254 2.770 -30.579 1.00 73.88 203 CYS A CA 1
ATOM 1567 C C . CYS A 1 203 ? 9.657 3.118 -31.957 1.00 73.88 203 CYS A C 1
ATOM 1569 O O . CYS A 1 203 ? 8.546 3.678 -31.971 1.00 73.88 203 CYS A O 1
#

Secondary structure (DSSP, 8-state):
---------------SS--HHHHHHHH---GGGTTS-HHHHHHHHSEEEEEEEEE-TT--EEEEEEEEEEETTEEEEEEEEEEE-TTS-EEEEEEEETTEE--HHHHHHHHHHHHHHHHHHHHHHTS---S---EEEEEEEEEEEEETTTEEEEEETTEEEEEESTT--HHHHHHHHHHHHHT-EEEEEESSSSB-SEEES--

Nearest PDB structures (foldseek):
  6k8q-assembly1_A  TM=6.289E-01  e=8.756E-01  Saccharomyces cerevisiae S288C
  4z9q-assembly1_A  TM=4.581E-01  e=6.288E-01  Acinetobacter baumannii ACICU
  4f94-assembly1_A  TM=4.278E-01  e=6.645E-01  Acinetobacter baumannii
  7yy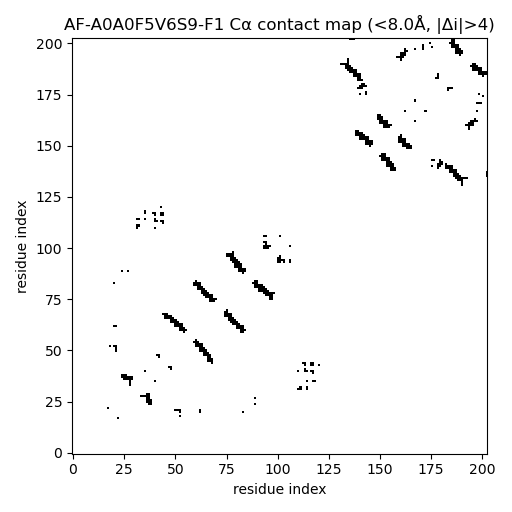h-assembly1_P  TM=3.961E-01  e=7.841E-01  Homo sapiens
  3eli-assembly1_A  TM=3.870E-01  e=7.420E-01  Ruegeria pomeroyi

Mean predicted aligned error: 15.96 Å

Foldseek 3Di:
DDDDDPDPDDPPPPDPDDDVLNVLQQQDADPLQNPDGVVLLLVLAFAPWDKDWDADPVRWTKIWIWGWHADPNDIWIKIWMWTQDPVRDIDTDWIDTNNHTDDPVVVVVSSNVSSVSSVVVVVVVVPDPDDDDFDKDKWFWQDWDDDPPFWIWTQTPLGIAIEGNVLADPVQVVVNVVRNVVRAIWIFTDPDSHYGHGIGRYD

Solvent-accessible surface area (backbone atoms only — not comparable to full-atom values): 11636 Å² total; per-residue (Å²): 138,83,83,79,82,80,78,87,75,82,80,80,79,88,63,99,57,88,48,73,65,54,56,48,52,36,66,32,58,49,86,96,29,72,89,47,32,44,42,47,22,39,66,54,51,31,46,78,63,42,80,45,79,50,66,46,98,87,68,50,38,34,34,38,42,34,25,36,40,76,56,93,92,32,85,39,42,36,39,38,32,32,36,49,46,96,88,68,51,74,42,86,72,49,36,23,49,74,87,41,80,54,53,70,69,57,45,52,53,47,53,52,50,18,38,52,37,26,51,54,50,48,68,57,65,75,47,89,90,69,77,96,64,78,42,73,44,79,33,35,25,63,36,77,49,79,41,80,97,51,31,35,33,35,38,37,82,84,44,67,33,38,33,54,51,84,78,52,50,71,68,46,54,51,50,50,54,47,22,28,74,66,58,33,61,32,16,35,32,13,89,52,95,43,46,35,78,48,65,38,83,65,124